Protein AF-Q4S0T7-F1 (afdb_monomer)

Solvent-accessible surface area (backbone atoms only — not comparable to full-atom values): 11795 Å² total; per-residue (Å²): 133,83,78,86,71,96,74,66,82,99,58,79,60,46,78,48,78,43,78,45,73,42,70,64,39,68,73,36,89,82,44,44,53,54,69,48,72,77,40,59,46,99,83,71,47,66,37,27,28,38,36,38,32,13,59,92,48,85,78,64,91,55,69,56,37,31,58,48,32,18,60,47,20,58,30,85,62,96,76,44,47,67,56,47,19,51,69,94,31,60,95,96,42,55,40,97,25,33,21,45,56,50,40,54,44,32,70,54,24,79,66,81,67,60,75,92,59,47,25,64,19,55,49,60,46,36,46,46,29,29,70,69,82,44,90,65,67,70,89,73,39,36,87,66,72,55,51,54,62,48,31,83,58,50,51,37,71,84,63,26,72,45,74,54,83,70,22,31,63,76,71,52,78,47,55,18,77,82,66,83,39,63,11,36,30,41,65,56,89,68,35,71,78,28,22,27,36,43,67,48,98,80,125

pLDDT: mean 79.13, std 13.05, range [42.72, 94.69]

Secondary structure (DSSP, 8-state):
-PPPP---TT-S-EEEEEE---HHHHH-TT-SEEEEEEEE-TTS-EEEEEEEE-GGG----SS-HHHHHHHHHT---TT-PPPBP-TTSPTT---SSB-TTTSTTBTTSSS---TTT-B--HHHHHHHHHTTS----GGGPPP--TTTT--TTTT-TTTSSS--SS---SS-EEE-TTSSSEEEEE--GGGTT--EEEEPS--

Nearest PDB structures (foldseek):
  1lml-assembly1_A  TM=6.106E-01  e=2.077E-08  Leishmania major

Organism: Tetraodon nigroviridis (NCBI:txid99883)

Radius of gyration: 19.95 Å; Cα contacts (8 Å, |Δi|>4): 367; chains: 1; bounding box: 56×37×52 Å

Mean predicted aligned error: 13.05 Å

Foldseek 3Di:
DDDDDPDDPPAQAAEAEEEDQDPCLVVDVPDQKDKDQPDADPVRHRRYMYMYGNNVRLDDDDFALQVVLCQQLVEPDPDDHQAAQCPPDDVPDGDQAGQCQRQPLEPRHPDDADPVSHFVALSVQRSVVRSVPDDGDNVPGDDRPRNGNVYDCGLPPVPLDDDDLFFDDDFDWDAASVNPAIFTFDDDPSSNPTTGGGHDPPD

InterPro domains:
  IPR001577 Peptidase M8, leishmanolysin [PF01457] (84-187)
  IPR001577 Peptidase M8, leishmanolysin [PTHR10942] (78-190)

Sequence (203 aa):
VRPDGAGVPDADFLLYLQIRSTDKCRAEANVLAYAVHCQTGNRGRPVAGAAVICKDRLAGAAYSHQRTAQTHLASSGPELGAPLENLGAAPGRASSHWESRVLQGSIMAPVLGDPVTVRIDPVTLAALQDTGWYAVDLSRAQSLVWGAGGGNSFGSPSTCQGNSPFFCTGSGPGCHYLHLHKGACQTDPYLEGCRLFQPLETG

Structure (mmCIF, N/CA/C/O backbone):
data_AF-Q4S0T7-F1
#
_entry.id   AF-Q4S0T7-F1
#
loop_
_atom_site.group_PDB
_atom_site.id
_atom_site.type_symbol
_atom_site.label_atom_id
_atom_site.label_alt_id
_atom_site.label_comp_id
_atom_site.label_asym_id
_atom_site.label_entity_id
_atom_site.label_seq_id
_atom_site.pdbx_PDB_ins_code
_atom_site.Cartn_x
_atom_site.Cartn_y
_atom_site.Cartn_z
_atom_site.occupancy
_atom_site.B_iso_or_equiv
_atom_site.auth_seq_id
_atom_site.auth_comp_id
_atom_site.auth_asym_id
_atom_site.auth_atom_id
_atom_site.pdbx_PDB_model_num
ATOM 1 N N . VAL A 1 1 ? 33.956 15.554 -6.682 1.00 56.31 1 VAL A N 1
ATOM 2 C CA . VAL A 1 1 ? 33.452 14.196 -6.997 1.00 56.31 1 VAL A CA 1
ATOM 3 C C . VAL A 1 1 ? 33.534 13.385 -5.716 1.00 56.31 1 VAL A C 1
ATOM 5 O O . VAL A 1 1 ? 34.562 13.474 -5.056 1.00 56.31 1 VAL A O 1
ATOM 8 N N . ARG A 1 2 ? 32.449 12.729 -5.289 1.00 64.62 2 ARG A N 1
ATOM 9 C CA . ARG A 1 2 ? 32.494 11.859 -4.101 1.00 64.62 2 ARG A CA 1
ATOM 10 C C . ARG A 1 2 ? 33.139 10.522 -4.497 1.00 64.62 2 ARG A C 1
ATOM 12 O O . ARG A 1 2 ? 32.884 10.092 -5.618 1.00 64.62 2 ARG A O 1
ATOM 19 N N . PRO A 1 3 ? 33.972 9.914 -3.638 1.00 76.50 3 PRO A N 1
ATOM 20 C CA . PRO A 1 3 ? 34.534 8.596 -3.908 1.00 76.50 3 PRO A CA 1
ATOM 21 C C . PRO A 1 3 ? 33.423 7.548 -4.005 1.00 76.50 3 PRO A C 1
ATOM 23 O O . PRO A 1 3 ? 32.356 7.719 -3.403 1.00 76.50 3 PRO A O 1
ATOM 26 N N . ASP A 1 4 ? 33.690 6.479 -4.753 1.00 75.69 4 ASP A N 1
ATOM 27 C CA . ASP A 1 4 ? 32.783 5.341 -4.849 1.00 75.69 4 ASP A CA 1
ATOM 28 C C . ASP A 1 4 ? 32.513 4.769 -3.450 1.00 75.69 4 ASP A C 1
ATOM 30 O O . ASP A 1 4 ? 33.415 4.636 -2.618 1.00 75.69 4 ASP A O 1
ATOM 34 N N . GLY A 1 5 ? 31.240 4.487 -3.174 1.00 76.50 5 GLY A N 1
ATOM 35 C CA . GLY A 1 5 ? 30.823 3.858 -1.926 1.00 76.50 5 GLY A CA 1
ATOM 36 C C . GLY A 1 5 ? 31.126 2.361 -1.922 1.00 76.50 5 GLY A C 1
ATOM 37 O O . GLY A 1 5 ? 31.442 1.774 -2.952 1.00 76.50 5 GLY A O 1
ATOM 38 N N . ALA A 1 6 ? 30.945 1.718 -0.770 1.00 83.56 6 ALA A N 1
ATOM 39 C CA . ALA A 1 6 ? 31.183 0.281 -0.597 1.00 83.56 6 ALA A CA 1
ATOM 40 C C . ALA A 1 6 ? 30.286 -0.636 -1.466 1.00 83.56 6 ALA A C 1
ATOM 42 O O . ALA A 1 6 ? 30.486 -1.847 -1.480 1.00 83.56 6 ALA A O 1
ATOM 43 N N . GLY A 1 7 ? 29.309 -0.076 -2.190 1.00 80.94 7 GLY A N 1
ATOM 44 C CA . GLY A 1 7 ? 28.311 -0.837 -2.938 1.00 80.94 7 GLY A CA 1
ATOM 45 C C . GLY A 1 7 ? 27.264 -1.477 -2.025 1.00 80.94 7 GLY A C 1
ATOM 46 O O . GLY A 1 7 ? 27.185 -1.172 -0.834 1.00 80.94 7 GLY A O 1
ATOM 47 N N . VAL A 1 8 ? 26.430 -2.341 -2.604 1.00 86.06 8 VAL A N 1
ATOM 48 C CA . VAL A 1 8 ? 25.416 -3.116 -1.877 1.00 86.06 8 VAL A CA 1
ATOM 49 C C . VAL A 1 8 ? 25.847 -4.587 -1.906 1.00 86.06 8 VAL A C 1
ATOM 51 O O . VAL A 1 8 ? 25.981 -5.130 -3.005 1.00 86.06 8 VAL A O 1
ATOM 54 N N . PRO A 1 9 ? 26.122 -5.222 -0.749 1.00 86.31 9 PRO A N 1
ATOM 55 C CA . PRO A 1 9 ? 26.492 -6.635 -0.709 1.00 86.31 9 PRO A CA 1
ATOM 56 C C . PRO A 1 9 ? 25.309 -7.517 -1.132 1.00 86.31 9 PRO A C 1
ATOM 58 O O . PRO A 1 9 ? 24.156 -7.118 -0.983 1.00 86.31 9 PRO A O 1
ATOM 61 N N . ASP A 1 10 ? 25.607 -8.699 -1.678 1.00 85.56 10 ASP A N 1
ATOM 62 C CA . ASP A 1 10 ? 24.622 -9.708 -2.106 1.00 85.56 10 ASP A CA 1
ATOM 63 C C . ASP A 1 10 ? 23.546 -9.194 -3.084 1.00 85.56 10 ASP A C 1
ATOM 65 O O . ASP A 1 10 ? 22.439 -9.726 -3.162 1.00 85.56 10 ASP A O 1
ATOM 69 N N . ALA A 1 11 ? 23.877 -8.156 -3.858 1.00 82.62 11 ALA A N 1
ATOM 70 C CA . ALA A 1 11 ? 22.991 -7.565 -4.848 1.00 82.62 11 ALA A CA 1
ATOM 71 C C . ALA A 1 11 ? 23.526 -7.762 -6.268 1.00 82.62 11 ALA A C 1
ATOM 73 O O . ALA A 1 11 ? 24.624 -7.340 -6.627 1.00 82.62 11 ALA A O 1
ATOM 74 N N . ASP A 1 12 ? 22.688 -8.359 -7.105 1.00 79.69 12 ASP A N 1
ATOM 75 C CA . ASP A 1 12 ? 22.961 -8.573 -8.523 1.00 79.69 12 ASP A CA 1
ATOM 76 C C . ASP A 1 12 ? 22.545 -7.394 -9.413 1.00 79.69 12 ASP A C 1
ATOM 78 O O . ASP A 1 12 ? 23.048 -7.242 -10.531 1.00 79.69 12 ASP A O 1
ATOM 82 N N . PHE A 1 13 ? 21.595 -6.588 -8.932 1.00 82.06 13 PHE A N 1
ATOM 83 C CA . PHE A 1 13 ? 21.023 -5.449 -9.638 1.00 82.06 13 PHE A CA 1
ATOM 84 C C . PHE A 1 13 ? 20.338 -4.485 -8.660 1.00 82.06 13 PHE A C 1
ATOM 86 O O . PHE A 1 13 ? 19.641 -4.921 -7.746 1.00 82.06 13 PHE A O 1
ATOM 93 N N . LEU A 1 14 ? 20.474 -3.178 -8.884 1.00 88.00 14 LEU A N 1
ATOM 94 C CA . LEU A 1 14 ? 19.785 -2.130 -8.126 1.00 88.00 14 LEU A CA 1
ATOM 95 C C . LEU A 1 14 ? 18.756 -1.409 -9.002 1.00 88.00 14 LEU A C 1
ATOM 97 O O . LEU A 1 14 ? 19.095 -0.905 -10.070 1.00 88.00 14 LEU A O 1
ATOM 101 N N . LEU A 1 15 ? 17.505 -1.309 -8.548 1.00 83.50 15 LEU A N 1
ATOM 102 C CA . LEU A 1 15 ? 16.442 -0.606 -9.271 1.00 83.50 15 LEU A CA 1
ATOM 103 C C . LEU A 1 15 ? 15.963 0.624 -8.494 1.00 83.50 15 LEU A C 1
ATOM 105 O O . LEU A 1 15 ? 15.380 0.510 -7.420 1.00 83.50 15 LEU A O 1
ATOM 109 N N . TYR A 1 16 ? 16.160 1.805 -9.070 1.00 81.44 16 TYR A N 1
ATOM 110 C CA . TYR A 1 16 ? 15.681 3.076 -8.541 1.00 81.44 16 TYR A CA 1
ATOM 111 C C . TYR A 1 16 ? 14.295 3.390 -9.109 1.00 81.44 16 TYR A C 1
ATOM 113 O O . TYR A 1 16 ? 14.158 3.756 -10.275 1.00 81.44 16 TYR A O 1
ATOM 121 N N . LEU A 1 17 ? 13.257 3.257 -8.290 1.00 72.12 17 LEU A N 1
ATOM 122 C CA . LEU A 1 17 ? 11.877 3.525 -8.693 1.00 72.12 17 LEU A CA 1
ATOM 123 C C . LEU A 1 17 ? 11.476 4.971 -8.377 1.00 72.12 17 LEU A C 1
ATOM 125 O O . LEU A 1 17 ? 11.737 5.483 -7.290 1.00 72.12 17 LEU A O 1
ATOM 129 N N . GLN A 1 18 ? 10.818 5.635 -9.325 1.00 75.94 18 GLN A N 1
ATOM 130 C CA . GLN A 1 18 ? 10.281 6.985 -9.169 1.00 75.94 18 GLN A CA 1
ATOM 131 C C . GLN A 1 18 ? 8.869 7.052 -9.748 1.00 75.94 18 GLN A C 1
ATOM 133 O O . GLN A 1 18 ? 8.635 6.573 -10.845 1.00 75.94 18 GLN A O 1
ATOM 138 N N . ILE A 1 19 ? 7.924 7.694 -9.066 1.00 72.00 19 ILE A N 1
ATOM 139 C CA . ILE A 1 19 ? 6.572 7.929 -9.601 1.00 72.00 19 ILE A CA 1
ATOM 140 C C . ILE A 1 19 ? 6.422 9.429 -9.814 1.00 72.00 19 ILE A C 1
ATOM 142 O O . ILE A 1 19 ? 6.281 10.185 -8.851 1.00 72.00 19 ILE A O 1
ATOM 146 N N . ARG A 1 20 ? 6.543 9.892 -11.062 1.00 74.56 20 ARG A N 1
ATOM 147 C CA . ARG A 1 20 ? 6.565 11.327 -11.388 1.00 74.56 20 ARG A CA 1
ATOM 148 C C . ARG A 1 20 ? 5.974 11.577 -12.771 1.00 74.56 20 ARG A C 1
ATOM 150 O O . ARG A 1 20 ? 6.307 10.882 -13.723 1.00 74.56 20 ARG A O 1
ATOM 157 N N . SER A 1 21 ? 5.152 12.620 -12.903 1.00 71.56 21 SER A N 1
ATOM 158 C CA . SER A 1 21 ? 4.797 13.177 -14.215 1.00 71.56 21 SER A CA 1
ATOM 159 C C . SER A 1 21 ? 6.009 13.941 -14.739 1.00 71.56 21 SER A C 1
ATOM 161 O O . SER A 1 21 ? 6.186 15.124 -14.442 1.00 71.56 21 SER A O 1
ATOM 163 N N . THR A 1 22 ? 6.904 13.260 -15.441 1.00 82.00 22 THR A N 1
ATOM 164 C CA . THR A 1 22 ? 8.053 13.896 -16.097 1.00 82.00 22 THR A CA 1
ATOM 165 C C . THR A 1 22 ? 7.649 14.468 -17.452 1.00 82.00 22 THR A C 1
ATOM 167 O O . THR A 1 22 ? 6.531 14.248 -17.918 1.00 82.00 22 THR A O 1
ATOM 170 N N . ASP A 1 23 ? 8.542 15.209 -18.107 1.00 85.88 23 ASP A N 1
ATOM 171 C CA . ASP A 1 23 ? 8.248 15.754 -19.438 1.00 85.88 23 ASP A CA 1
ATOM 172 C C . ASP A 1 23 ? 7.963 14.650 -20.454 1.00 85.88 23 ASP A C 1
ATOM 174 O O . ASP A 1 23 ? 7.050 14.797 -21.257 1.00 85.88 23 ASP A O 1
ATOM 178 N N . LYS A 1 24 ? 8.634 13.496 -20.341 1.00 72.62 24 LYS A N 1
ATOM 179 C CA . LYS A 1 24 ? 8.338 12.309 -21.154 1.00 72.62 24 LYS A CA 1
ATOM 180 C C . LYS A 1 24 ? 6.923 11.773 -20.903 1.00 72.62 24 LYS A C 1
ATOM 182 O O . LYS A 1 24 ? 6.207 11.476 -21.850 1.00 72.62 24 LYS A O 1
ATOM 187 N N . CYS A 1 25 ? 6.487 11.740 -19.642 1.00 67.31 25 CYS A N 1
ATOM 188 C CA . CYS A 1 25 ? 5.119 11.359 -19.273 1.00 67.31 25 CYS A CA 1
ATOM 189 C C . CYS A 1 25 ? 4.048 12.330 -19.793 1.00 67.31 25 CYS A C 1
ATOM 191 O O . CYS A 1 25 ? 2.911 11.925 -20.037 1.00 67.31 25 CYS A O 1
ATOM 193 N N . ARG A 1 26 ? 4.394 13.617 -19.931 1.00 78.69 26 ARG A N 1
ATOM 194 C CA . ARG A 1 26 ? 3.501 14.650 -20.475 1.00 78.69 26 ARG A CA 1
ATOM 195 C C . ARG A 1 26 ? 3.481 14.664 -22.002 1.00 78.69 26 ARG A C 1
ATOM 197 O O . ARG A 1 26 ? 2.420 14.852 -22.584 1.00 78.69 26 ARG A O 1
ATOM 204 N N . ALA A 1 27 ? 4.639 14.489 -22.629 1.00 76.19 27 ALA A N 1
ATOM 205 C CA . ALA A 1 27 ? 4.816 14.589 -24.073 1.00 76.19 27 ALA A CA 1
ATOM 206 C C . ALA A 1 27 ? 4.302 13.351 -24.818 1.00 76.19 27 ALA A C 1
ATOM 208 O O . ALA A 1 27 ? 3.767 13.475 -25.916 1.00 76.19 27 ALA A O 1
ATOM 209 N N . GLU A 1 28 ? 4.431 12.161 -24.227 1.00 70.06 28 GLU A N 1
ATOM 210 C CA . GLU A 1 28 ? 4.050 10.907 -24.871 1.00 70.06 28 GLU A CA 1
ATOM 211 C C . GLU A 1 28 ? 2.826 10.303 -24.176 1.00 70.06 28 GLU A C 1
ATOM 213 O O . GLU A 1 28 ? 2.920 9.664 -23.128 1.00 70.06 28 GLU A O 1
ATOM 218 N N . ALA A 1 29 ? 1.647 10.493 -24.776 1.00 55.69 29 ALA A N 1
ATOM 219 C CA . ALA A 1 29 ? 0.380 10.144 -24.135 1.00 55.69 29 ALA A CA 1
ATOM 220 C C . ALA A 1 29 ? 0.189 8.642 -23.838 1.00 55.69 29 ALA A C 1
ATOM 222 O O . ALA A 1 29 ? -0.649 8.282 -23.016 1.00 55.69 29 ALA A O 1
ATOM 223 N N . ASN A 1 30 ? 0.986 7.777 -24.463 1.00 51.84 30 ASN A N 1
ATOM 224 C CA . ASN A 1 30 ? 0.928 6.326 -24.284 1.00 51.84 30 ASN A CA 1
ATOM 225 C C . ASN A 1 30 ? 2.043 5.786 -23.370 1.00 51.84 30 ASN A C 1
ATOM 227 O O . ASN A 1 30 ? 2.102 4.584 -23.121 1.00 51.84 30 ASN A O 1
ATOM 231 N N . VAL A 1 31 ? 2.937 6.644 -22.864 1.00 53.25 31 VAL A N 1
ATOM 232 C CA . VAL A 1 31 ? 4.023 6.229 -21.966 1.00 53.25 31 VAL A CA 1
ATOM 233 C C . VAL A 1 31 ? 3.502 6.202 -20.533 1.00 53.25 31 VAL A C 1
ATOM 235 O O . VAL A 1 31 ? 3.312 7.245 -19.914 1.00 53.25 31 VAL A O 1
ATOM 238 N N . LEU A 1 32 ? 3.260 4.996 -20.009 1.00 58.69 32 LEU A N 1
ATOM 239 C CA . LEU A 1 32 ? 2.751 4.761 -18.646 1.00 58.69 32 LEU A CA 1
ATOM 240 C C . LEU A 1 32 ? 3.872 4.691 -17.601 1.00 58.69 32 LEU A C 1
ATOM 242 O O . LEU A 1 32 ? 3.677 4.989 -16.427 1.00 58.69 32 LEU A O 1
ATOM 246 N N . ALA A 1 33 ? 5.057 4.299 -18.043 1.00 65.75 33 ALA A N 1
ATOM 247 C CA . ALA A 1 33 ? 6.305 4.319 -17.310 1.00 65.75 33 ALA A CA 1
ATOM 248 C C . ALA A 1 33 ? 7.446 4.208 -18.325 1.00 65.75 33 ALA A C 1
ATOM 250 O O . ALA A 1 33 ? 7.240 3.798 -19.467 1.00 65.75 33 ALA A O 1
ATOM 251 N N . TYR A 1 34 ? 8.660 4.547 -17.923 1.00 68.94 34 TYR A N 1
ATOM 252 C CA . TYR A 1 34 ? 9.856 4.297 -18.711 1.00 68.94 34 TYR A CA 1
ATOM 253 C C . TYR A 1 34 ? 11.012 3.953 -17.786 1.00 68.94 34 TYR A C 1
ATOM 255 O O . TYR A 1 34 ? 11.130 4.498 -16.693 1.00 68.94 34 TYR A O 1
ATOM 263 N N . ALA A 1 35 ? 11.881 3.056 -18.233 1.00 81.75 35 ALA A N 1
ATOM 264 C CA . ALA A 1 35 ? 13.041 2.634 -17.471 1.00 81.75 35 ALA A CA 1
ATOM 265 C C . ALA A 1 35 ? 14.306 2.687 -18.322 1.00 81.75 35 ALA A C 1
ATOM 267 O O . ALA A 1 35 ? 14.253 2.647 -19.551 1.00 81.75 35 ALA A O 1
ATOM 268 N N . VAL A 1 36 ? 15.447 2.789 -17.654 1.00 81.69 36 VAL A N 1
ATOM 269 C CA . VAL A 1 36 ? 16.769 2.777 -18.274 1.00 81.69 36 VAL A CA 1
ATOM 270 C C . VAL A 1 36 ? 17.763 2.129 -17.319 1.00 81.69 36 VAL A C 1
ATOM 272 O O . VAL A 1 36 ? 17.618 2.240 -16.103 1.00 81.69 36 VAL A O 1
ATOM 275 N N . HIS A 1 37 ? 18.782 1.455 -17.847 1.00 78.75 37 HIS A N 1
ATOM 276 C CA . HIS A 1 37 ? 19.915 1.052 -17.023 1.00 78.75 37 HIS A CA 1
ATOM 277 C C . HIS A 1 37 ? 20.856 2.247 -16.847 1.00 78.75 37 HIS A C 1
ATOM 279 O O . HIS A 1 37 ? 21.158 2.963 -17.797 1.00 78.75 37 HIS A O 1
ATOM 285 N N . CYS A 1 38 ? 21.302 2.479 -15.621 1.00 84.19 38 CYS A N 1
ATOM 286 C CA . CYS A 1 38 ? 22.177 3.597 -15.286 1.00 84.19 38 CYS A CA 1
ATOM 287 C C . CYS A 1 38 ? 23.636 3.159 -15.150 1.00 84.19 38 CYS A C 1
ATOM 289 O O . CYS A 1 38 ? 24.525 3.995 -15.276 1.00 84.19 38 CYS A O 1
ATOM 291 N N . GLN A 1 39 ? 23.890 1.873 -14.880 1.00 85.75 39 GLN A N 1
ATOM 292 C CA . GLN A 1 39 ? 25.240 1.335 -14.722 1.00 85.75 39 GLN A CA 1
ATOM 293 C C . GLN A 1 39 ? 25.341 -0.098 -15.243 1.00 85.75 39 GLN A C 1
ATOM 295 O O . GLN A 1 39 ? 24.415 -0.899 -15.089 1.00 85.75 39 GLN A O 1
ATOM 300 N N . THR A 1 40 ? 26.502 -0.428 -15.804 1.00 83.62 40 THR A N 1
ATOM 301 C CA . THR A 1 40 ? 26.878 -1.776 -16.240 1.00 83.62 40 THR A CA 1
ATOM 302 C C . THR A 1 40 ? 28.139 -2.227 -15.521 1.00 83.62 40 THR A C 1
ATOM 304 O O . THR A 1 40 ? 29.077 -1.450 -15.365 1.00 83.62 40 THR A O 1
ATOM 307 N N . GLY A 1 41 ? 28.179 -3.493 -15.122 1.00 78.56 41 GLY A N 1
ATOM 308 C CA . GLY A 1 41 ? 29.382 -4.120 -14.598 1.00 78.56 41 GLY A CA 1
ATOM 309 C C . GLY A 1 41 ? 30.408 -4.421 -15.694 1.00 78.56 41 GLY A C 1
ATOM 310 O O . GLY A 1 41 ? 30.166 -4.241 -16.887 1.00 78.56 41 GLY A O 1
ATOM 311 N N . ASN A 1 42 ? 31.542 -4.984 -15.284 1.00 75.75 42 ASN A N 1
ATOM 312 C CA . ASN A 1 42 ? 32.734 -5.182 -16.125 1.00 75.75 42 ASN A CA 1
ATOM 313 C C . ASN A 1 42 ? 32.549 -6.126 -17.328 1.00 75.75 42 ASN A C 1
ATOM 315 O O . ASN A 1 42 ? 33.418 -6.202 -18.189 1.00 75.75 42 ASN A O 1
ATOM 319 N N . ARG A 1 43 ? 31.435 -6.863 -17.395 1.00 77.44 43 ARG A N 1
ATOM 320 C CA . ARG A 1 43 ? 31.084 -7.752 -18.519 1.00 77.44 43 ARG A CA 1
ATOM 321 C C . ARG A 1 43 ? 29.949 -7.195 -19.386 1.00 77.44 43 ARG A C 1
ATOM 323 O O . ARG A 1 43 ? 29.310 -7.948 -20.108 1.00 77.44 43 ARG A O 1
ATOM 330 N N . GLY A 1 44 ? 29.633 -5.906 -19.246 1.00 70.00 44 GLY A N 1
ATOM 331 C CA . GLY A 1 44 ? 28.531 -5.250 -19.957 1.00 70.00 44 GLY A CA 1
ATOM 332 C C . GLY A 1 44 ? 27.132 -5.577 -19.417 1.00 70.00 44 GLY A C 1
ATOM 333 O O . GLY A 1 44 ? 26.144 -5.085 -19.949 1.00 70.00 44 GLY A O 1
ATOM 334 N N . ARG A 1 45 ? 27.022 -6.375 -18.345 1.00 63.78 45 ARG A N 1
ATOM 335 C CA . ARG A 1 45 ? 25.747 -6.677 -17.674 1.00 63.78 45 ARG A CA 1
ATOM 336 C C . ARG A 1 45 ? 25.250 -5.439 -16.910 1.00 63.78 45 ARG A C 1
ATOM 338 O O . ARG A 1 45 ? 26.013 -4.935 -16.088 1.00 63.78 45 ARG A O 1
ATOM 345 N N . PRO A 1 46 ? 24.005 -4.969 -17.101 1.00 75.00 46 PRO A N 1
ATOM 346 C CA . PRO A 1 46 ? 23.402 -3.943 -16.249 1.00 75.00 46 PRO A CA 1
ATOM 347 C C . PRO A 1 46 ? 23.414 -4.348 -14.770 1.00 75.00 46 PRO A C 1
ATOM 349 O O . PRO A 1 46 ? 23.014 -5.460 -14.441 1.00 75.00 46 PRO A O 1
ATOM 352 N N . VAL A 1 47 ? 23.870 -3.451 -13.896 1.00 88.31 47 VAL A N 1
ATOM 353 C CA . VAL A 1 47 ? 23.931 -3.648 -12.429 1.00 88.31 47 VAL A CA 1
ATOM 354 C C . VAL A 1 47 ? 23.122 -2.603 -11.664 1.00 88.31 47 VAL A C 1
ATOM 356 O O . VAL A 1 47 ? 22.835 -2.787 -10.487 1.00 88.31 47 VAL A O 1
ATOM 359 N N . ALA A 1 48 ? 22.706 -1.526 -12.331 1.00 89.06 48 ALA A N 1
ATOM 360 C CA . ALA A 1 48 ? 21.732 -0.596 -11.787 1.00 89.06 48 ALA A CA 1
ATOM 361 C C . ALA A 1 48 ? 20.850 -0.011 -12.891 1.00 89.06 48 ALA A C 1
ATOM 363 O O . ALA A 1 48 ? 21.311 0.208 -14.015 1.00 89.06 48 ALA A O 1
ATOM 364 N N . GLY A 1 49 ? 19.602 0.306 -12.567 1.00 84.38 49 GLY A N 1
ATOM 365 C CA . GLY A 1 49 ? 18.671 0.988 -13.456 1.00 84.38 49 GLY A CA 1
ATOM 366 C C . GLY A 1 49 ? 17.682 1.860 -12.705 1.00 84.38 49 GLY A C 1
ATOM 367 O O . GLY A 1 49 ? 17.517 1.727 -11.499 1.00 84.38 49 GLY A O 1
ATOM 368 N N . ALA A 1 50 ? 17.030 2.763 -13.422 1.00 88.69 50 ALA A N 1
ATOM 369 C CA . ALA A 1 50 ? 15.958 3.596 -12.910 1.00 88.69 50 ALA A CA 1
ATOM 370 C C . ALA A 1 50 ? 14.677 3.316 -13.692 1.00 88.69 50 ALA A C 1
ATOM 372 O O . ALA A 1 50 ? 14.728 3.192 -14.915 1.00 88.69 50 ALA A O 1
ATOM 373 N N . ALA A 1 51 ? 13.538 3.261 -13.008 1.00 84.06 51 ALA A N 1
ATOM 374 C CA . ALA A 1 51 ? 12.227 3.266 -13.640 1.00 84.06 51 ALA A CA 1
ATOM 375 C C . ALA A 1 51 ? 11.399 4.437 -13.116 1.00 84.06 51 ALA A C 1
ATOM 377 O O . ALA A 1 51 ? 11.332 4.685 -11.913 1.00 84.06 51 ALA A O 1
ATOM 378 N N . VAL A 1 52 ? 10.772 5.159 -14.037 1.00 81.44 52 VAL A N 1
ATOM 379 C CA . VAL A 1 52 ? 9.883 6.279 -13.769 1.00 81.44 52 VAL A CA 1
ATOM 380 C C . VAL A 1 52 ? 8.481 5.899 -14.204 1.00 81.44 52 VAL A C 1
ATOM 382 O O . VAL A 1 52 ? 8.254 5.613 -15.373 1.00 81.44 52 VAL A O 1
ATOM 385 N N . ILE A 1 53 ? 7.538 5.933 -13.278 1.00 75.31 53 ILE A N 1
ATOM 386 C CA . ILE A 1 53 ? 6.132 5.626 -13.494 1.00 75.31 53 ILE A CA 1
ATOM 387 C C . ILE A 1 53 ? 5.391 6.938 -13.719 1.00 75.31 53 ILE A C 1
ATOM 389 O O . ILE A 1 53 ? 5.437 7.848 -12.881 1.00 75.31 53 ILE A O 1
ATOM 393 N N . CYS A 1 54 ? 4.720 7.042 -14.862 1.00 69.56 54 CYS A N 1
ATOM 394 C CA . CYS A 1 54 ? 3.969 8.217 -15.253 1.00 69.56 54 CYS A CA 1
ATOM 395 C C . CYS A 1 54 ? 2.683 8.277 -14.450 1.00 69.56 54 CYS A C 1
ATOM 397 O O . CYS A 1 54 ? 1.699 7.601 -14.732 1.00 69.56 54 CYS A O 1
ATOM 399 N N . LYS A 1 55 ? 2.728 9.124 -13.426 1.00 56.88 55 LYS A N 1
ATOM 400 C CA . LYS A 1 55 ? 1.666 9.318 -12.443 1.00 56.88 55 LYS A CA 1
ATOM 401 C C . LYS A 1 55 ? 0.261 9.417 -13.059 1.00 56.88 55 LYS A C 1
ATOM 403 O O . LYS A 1 55 ? -0.663 8.823 -12.523 1.00 56.88 55 LYS A O 1
ATOM 408 N N . ASP A 1 56 ? 0.104 10.106 -14.188 1.00 59.66 56 ASP A N 1
ATOM 409 C CA . ASP A 1 56 ? -1.208 10.375 -14.803 1.00 59.66 56 ASP A CA 1
ATOM 410 C C . ASP A 1 56 ? -1.783 9.185 -15.605 1.00 59.66 56 ASP A C 1
ATOM 412 O O . ASP A 1 56 ? -2.846 9.293 -16.212 1.00 59.66 56 ASP A O 1
ATOM 416 N N . ARG A 1 57 ? -1.068 8.052 -15.649 1.00 56.66 57 ARG A N 1
ATOM 417 C CA . ARG A 1 57 ? -1.343 6.910 -16.535 1.00 56.66 57 ARG A CA 1
ATOM 418 C C . ARG A 1 57 ? -1.740 5.620 -15.831 1.00 56.66 57 ARG A C 1
ATOM 420 O O . ARG A 1 57 ? -2.113 4.658 -16.494 1.00 56.66 57 ARG A O 1
ATOM 427 N N . LEU A 1 58 ? -1.726 5.609 -14.506 1.00 53.03 58 LEU A N 1
ATOM 428 C CA . LEU A 1 58 ? -2.128 4.477 -13.665 1.00 53.03 58 LEU A CA 1
ATOM 429 C C . LEU A 1 58 ? -3.660 4.267 -13.624 1.00 53.03 58 LEU A C 1
ATOM 431 O O . LEU A 1 58 ? -4.201 3.852 -12.608 1.00 53.03 58 LEU A O 1
ATOM 435 N N . ALA A 1 59 ? -4.372 4.583 -14.711 1.00 51.75 59 ALA A N 1
ATOM 436 C CA . ALA A 1 59 ? -5.834 4.668 -14.755 1.00 51.75 59 ALA A CA 1
ATOM 437 C C . ALA A 1 59 ? -6.490 3.863 -15.910 1.00 51.75 59 ALA A C 1
ATOM 439 O O . ALA A 1 59 ? -7.527 4.282 -16.418 1.00 51.75 59 ALA A O 1
ATOM 440 N N . GLY A 1 60 ? -5.912 2.739 -16.373 1.00 42.81 60 GLY A N 1
ATOM 441 C CA . GLY A 1 60 ? -6.376 2.005 -17.574 1.00 42.81 60 GLY A CA 1
ATOM 442 C C . GLY A 1 60 ? -6.696 0.510 -17.379 1.00 42.81 60 GLY A C 1
ATOM 443 O O . GLY A 1 60 ? -5.862 -0.230 -16.880 1.00 42.81 60 GLY A O 1
ATOM 444 N N . ALA A 1 61 ? -7.886 0.081 -17.826 1.00 47.00 61 ALA A N 1
ATOM 445 C CA . ALA A 1 61 ? -8.560 -1.206 -17.589 1.00 47.00 61 ALA A CA 1
ATOM 446 C C . ALA A 1 61 ? -7.996 -2.456 -18.311 1.00 47.00 61 ALA A C 1
ATOM 448 O O . ALA A 1 61 ? -8.298 -2.689 -19.483 1.00 47.00 61 ALA A O 1
ATOM 449 N N . ALA A 1 62 ? -7.327 -3.343 -17.572 1.00 46.91 62 ALA A N 1
ATOM 450 C CA . ALA A 1 62 ? -7.289 -4.782 -17.855 1.00 46.91 62 ALA A CA 1
ATOM 451 C C . ALA A 1 62 ? -6.937 -5.523 -16.555 1.00 46.91 62 ALA A C 1
ATOM 453 O O . ALA A 1 62 ? -5.795 -5.487 -16.117 1.00 46.91 62 ALA A O 1
ATOM 454 N N . TYR A 1 63 ? -7.936 -6.186 -15.965 1.00 46.91 63 TYR A N 1
ATOM 455 C CA . TYR A 1 63 ? -8.078 -6.454 -14.526 1.00 46.91 63 TYR A CA 1
ATOM 456 C C . TYR A 1 63 ? -8.462 -5.208 -13.721 1.00 46.91 63 TYR A C 1
ATOM 458 O O . TYR A 1 63 ? -8.170 -4.071 -14.083 1.00 46.91 63 TYR A O 1
ATOM 466 N N . SER A 1 64 ? -9.318 -5.450 -12.731 1.00 56.16 64 SER A N 1
ATOM 467 C CA . SER A 1 64 ? -9.932 -4.416 -11.917 1.00 56.16 64 SER A CA 1
ATOM 468 C C . SER A 1 64 ? -9.733 -4.806 -10.467 1.00 56.16 64 SER A C 1
ATOM 470 O O . SER A 1 64 ? -10.442 -5.666 -9.936 1.00 56.16 64 SER A O 1
ATOM 472 N N . HIS A 1 65 ? -8.782 -4.140 -9.822 1.00 61.59 65 HIS A N 1
ATOM 473 C CA . HIS A 1 65 ? -8.600 -4.100 -8.378 1.00 61.59 65 HIS A CA 1
ATOM 474 C C . HIS A 1 65 ? -9.934 -3.900 -7.648 1.00 61.59 65 HIS A C 1
ATOM 476 O O . HIS A 1 65 ? -10.094 -4.411 -6.542 1.00 61.59 65 HIS A O 1
ATOM 482 N N . GLN A 1 66 ? -10.915 -3.230 -8.275 1.00 65.31 66 GLN A N 1
ATOM 483 C CA . GLN A 1 66 ? -12.261 -3.072 -7.729 1.00 65.31 66 GLN A CA 1
ATOM 484 C C . GLN A 1 66 ? -12.905 -4.424 -7.446 1.00 65.31 66 GLN A C 1
ATOM 486 O O . GLN A 1 66 ? -13.406 -4.628 -6.351 1.00 65.31 66 GLN A O 1
ATOM 491 N N . ARG A 1 67 ? -12.811 -5.404 -8.352 1.00 71.31 67 ARG A N 1
ATOM 492 C CA . ARG A 1 67 ? -13.393 -6.734 -8.114 1.00 71.31 67 ARG A CA 1
ATOM 493 C C . ARG A 1 67 ? -12.692 -7.480 -6.984 1.00 71.31 67 ARG A C 1
ATOM 495 O O . ARG A 1 67 ? -13.361 -8.150 -6.197 1.00 71.31 67 ARG A O 1
ATOM 502 N N . THR A 1 68 ? -11.369 -7.380 -6.886 1.00 78.56 68 THR A N 1
ATOM 503 C CA . THR A 1 68 ? -10.615 -8.051 -5.817 1.00 78.56 68 THR A CA 1
ATOM 504 C C . THR A 1 68 ? -10.898 -7.413 -4.459 1.00 78.56 68 THR A C 1
ATOM 506 O O . THR A 1 68 ? -11.176 -8.131 -3.501 1.00 78.56 68 THR A O 1
ATOM 509 N N . ALA A 1 69 ? -10.928 -6.080 -4.382 1.00 79.00 69 ALA A N 1
ATOM 510 C CA . ALA A 1 69 ? -11.305 -5.346 -3.176 1.00 79.00 69 ALA A CA 1
ATOM 511 C C . ALA A 1 69 ? -12.772 -5.602 -2.780 1.00 79.00 69 ALA A C 1
ATOM 513 O O . ALA A 1 69 ? -13.056 -5.885 -1.618 1.00 79.00 69 ALA A O 1
ATOM 514 N N . GLN A 1 70 ? -13.697 -5.593 -3.745 1.00 80.38 70 GLN A N 1
ATOM 515 C CA . GLN A 1 70 ? -15.104 -5.959 -3.552 1.00 80.38 70 GLN A CA 1
ATOM 516 C C . GLN A 1 70 ? -15.244 -7.377 -3.006 1.00 80.38 70 GLN A C 1
ATOM 518 O O . GLN A 1 70 ? -15.979 -7.594 -2.050 1.00 80.38 70 GLN A O 1
ATOM 523 N N . THR A 1 71 ? -14.520 -8.341 -3.575 1.00 83.06 71 THR A N 1
ATOM 524 C CA . THR A 1 71 ? -14.562 -9.734 -3.114 1.00 83.06 71 THR A CA 1
ATOM 525 C C . THR A 1 71 ? -14.032 -9.845 -1.688 1.00 83.06 71 THR A C 1
ATOM 527 O O . THR A 1 71 ? -14.682 -10.460 -0.847 1.00 83.06 71 THR A O 1
ATOM 530 N N . HIS A 1 72 ? -12.894 -9.205 -1.398 1.00 88.00 72 HIS A N 1
ATOM 531 C CA . HIS A 1 72 ? -12.284 -9.191 -0.067 1.00 88.00 72 HIS A CA 1
ATOM 532 C C . HIS A 1 72 ? -13.233 -8.615 0.993 1.00 88.00 72 HIS A C 1
ATOM 534 O O . HIS A 1 72 ? -13.489 -9.242 2.018 1.00 88.00 72 HIS A O 1
ATOM 540 N N . LEU A 1 73 ? -13.840 -7.461 0.713 1.00 86.88 73 LEU A N 1
ATOM 541 C CA . LEU A 1 73 ? -14.775 -6.801 1.627 1.00 86.88 73 LEU A CA 1
ATOM 542 C C . LEU A 1 73 ? -16.198 -7.393 1.582 1.00 86.88 73 LEU A C 1
ATOM 544 O O . LEU A 1 73 ? -17.045 -6.952 2.349 1.00 86.88 73 LEU A O 1
ATOM 548 N N . ALA A 1 74 ? -16.492 -8.363 0.710 1.00 86.69 74 ALA A N 1
ATOM 549 C CA . ALA A 1 74 ? -17.856 -8.810 0.385 1.00 86.69 74 ALA A CA 1
ATOM 550 C C . ALA A 1 74 ? -18.809 -7.646 0.028 1.00 86.69 74 ALA A C 1
ATOM 552 O O . ALA A 1 74 ? -19.944 -7.561 0.499 1.00 86.69 74 ALA A O 1
ATOM 553 N N . SER A 1 75 ? -18.320 -6.728 -0.804 1.00 79.12 75 SER A N 1
ATOM 554 C CA . SER A 1 75 ? -19.020 -5.533 -1.262 1.00 79.12 75 SER A CA 1
ATOM 555 C C . SER A 1 75 ? -19.597 -5.708 -2.669 1.00 79.12 75 SER A C 1
ATOM 557 O O . SER A 1 75 ? -18.960 -6.276 -3.553 1.00 79.12 75 SER A O 1
ATOM 559 N N . SER A 1 76 ? -20.804 -5.183 -2.890 1.00 69.00 76 SER A N 1
ATOM 560 C CA . SER A 1 76 ? -21.498 -5.184 -4.190 1.00 69.00 76 SER A CA 1
ATOM 561 C C . SER A 1 76 ? -21.572 -3.800 -4.846 1.00 69.00 76 SER A C 1
ATOM 563 O O . SER A 1 76 ? -22.212 -3.641 -5.886 1.00 69.00 76 SER A O 1
ATOM 565 N N . GLY A 1 77 ? -20.944 -2.782 -4.246 1.00 59.59 77 GLY A N 1
ATOM 566 C CA . GLY A 1 77 ? -21.011 -1.407 -4.741 1.00 59.59 77 GLY A CA 1
ATOM 567 C C . GLY A 1 77 ? -20.240 -1.229 -6.060 1.00 59.59 77 GLY A C 1
ATOM 568 O O . GLY A 1 77 ? -19.067 -1.600 -6.108 1.00 59.59 77 GLY A O 1
ATOM 569 N N . PRO A 1 78 ? -20.839 -0.630 -7.109 1.00 51.19 78 PRO A N 1
ATOM 570 C CA . PRO A 1 78 ? -20.302 -0.621 -8.478 1.00 51.19 78 PRO A CA 1
ATOM 571 C C . PRO A 1 78 ? -18.994 0.171 -8.687 1.00 51.19 78 PRO A C 1
ATOM 573 O O . PRO A 1 78 ? -18.432 0.105 -9.775 1.00 51.19 78 PRO A O 1
ATOM 576 N N . GLU A 1 79 ? -18.476 0.863 -7.666 1.00 53.62 79 GLU A N 1
ATOM 577 C CA . GLU A 1 79 ? -17.271 1.714 -7.745 1.00 53.62 79 GLU A CA 1
ATOM 578 C C . GLU A 1 79 ? -16.176 1.390 -6.710 1.00 53.62 79 GLU A C 1
ATOM 580 O O . GLU A 1 79 ? -15.164 2.086 -6.646 1.00 53.62 79 GLU A O 1
ATOM 585 N N . LEU A 1 80 ? -16.337 0.351 -5.885 1.00 57.75 80 LEU A N 1
ATOM 586 C CA . LEU A 1 80 ? -15.410 0.086 -4.777 1.00 57.75 80 LEU A CA 1
ATOM 587 C C . LEU A 1 80 ? -14.093 -0.546 -5.251 1.00 57.75 80 LEU A C 1
ATOM 589 O O . LEU A 1 80 ? -13.900 -1.756 -5.207 1.00 57.75 80 LEU A O 1
ATOM 593 N N 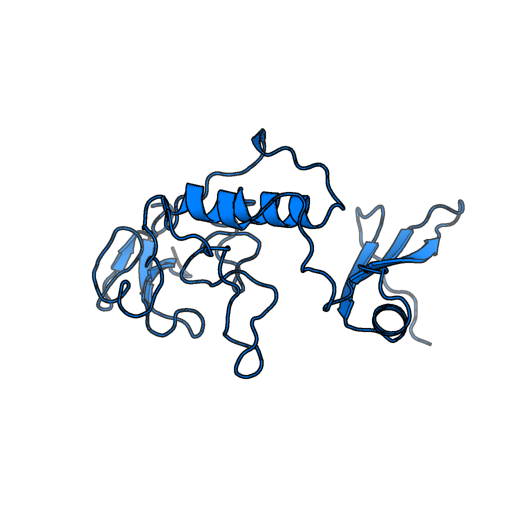. GLY A 1 81 ? -13.176 0.312 -5.695 1.00 66.94 81 GLY A N 1
ATOM 594 C CA . GLY A 1 81 ? -11.738 0.065 -5.646 1.00 66.94 81 GLY A CA 1
ATOM 595 C C . GLY A 1 81 ? -11.235 -0.026 -4.209 1.00 66.94 81 GLY A C 1
ATOM 596 O O . GLY A 1 81 ? -11.891 0.434 -3.276 1.00 66.94 81 GLY A O 1
ATOM 597 N N . ALA A 1 82 ? -10.045 -0.592 -4.033 1.00 78.50 82 ALA A N 1
ATOM 598 C CA . ALA A 1 82 ? -9.282 -0.393 -2.813 1.00 78.50 82 ALA A CA 1
ATOM 599 C C . ALA A 1 82 ? -9.022 1.113 -2.631 1.00 78.50 82 ALA A C 1
ATOM 601 O O . ALA A 1 82 ? -8.421 1.725 -3.521 1.00 78.50 82 ALA A O 1
ATOM 602 N N . PRO A 1 83 ? -9.493 1.732 -1.535 1.00 81.69 83 PRO A N 1
ATOM 603 C CA . PRO A 1 83 ? -9.289 3.152 -1.328 1.00 81.69 83 PRO A CA 1
ATOM 604 C C . PRO A 1 83 ? -7.802 3.435 -1.137 1.00 81.69 83 PRO A C 1
ATOM 606 O O . PRO A 1 83 ? -7.077 2.673 -0.493 1.00 81.69 83 PRO A O 1
ATOM 609 N N . LEU A 1 84 ? -7.352 4.536 -1.725 1.00 83.88 84 LEU A N 1
ATOM 610 C CA . LEU A 1 84 ? -6.011 5.052 -1.514 1.00 83.88 84 LEU A CA 1
ATOM 611 C C . LEU A 1 84 ? -6.023 5.974 -0.298 1.00 83.88 84 LEU A C 1
ATOM 613 O O . LEU A 1 84 ? -6.961 6.746 -0.106 1.00 83.88 84 LEU A O 1
ATOM 617 N N . GLU A 1 85 ? -4.958 5.895 0.486 1.00 85.44 85 GLU A N 1
ATOM 618 C CA . GLU A 1 85 ? -4.762 6.695 1.687 1.00 85.44 85 GLU A CA 1
ATOM 619 C C . GLU A 1 85 ? -4.833 8.183 1.345 1.00 85.44 85 GLU A C 1
ATOM 621 O O . GLU A 1 85 ? -4.185 8.646 0.402 1.00 85.44 85 GLU A O 1
ATOM 626 N N . ASN A 1 86 ? -5.622 8.936 2.100 1.00 78.56 86 ASN A N 1
ATOM 627 C CA . ASN A 1 86 ? -5.856 10.352 1.848 1.00 78.56 86 ASN A CA 1
ATOM 628 C C . ASN A 1 86 ? -4.931 11.257 2.678 1.00 78.56 86 ASN A C 1
ATOM 630 O O . ASN A 1 86 ? -4.722 12.418 2.305 1.00 78.56 86 ASN A O 1
ATOM 634 N N . LEU A 1 87 ? -4.318 10.741 3.748 1.00 76.12 87 LEU A N 1
ATOM 635 C CA . LEU A 1 87 ? -3.322 11.472 4.515 1.00 76.12 87 LEU A CA 1
ATOM 636 C C . LEU A 1 87 ? -2.026 11.648 3.708 1.00 76.12 87 LEU A C 1
ATOM 638 O O . LEU A 1 87 ? -1.529 10.740 3.044 1.00 76.12 87 LEU A O 1
ATOM 642 N N . GLY A 1 88 ? -1.448 12.852 3.764 1.00 64.88 88 GLY A N 1
ATOM 643 C CA . GLY A 1 88 ? -0.205 13.182 3.055 1.00 64.88 88 GLY A CA 1
ATOM 644 C C . GLY A 1 88 ? -0.388 13.515 1.569 1.00 64.88 88 GLY A C 1
ATOM 645 O O . GLY A 1 88 ? 0.586 13.845 0.889 1.00 64.88 88 GLY A O 1
ATOM 646 N N . ALA A 1 89 ? -1.623 13.496 1.064 1.00 61.69 89 ALA A N 1
ATOM 647 C CA . ALA A 1 89 ? -1.974 14.005 -0.255 1.00 61.69 89 ALA A CA 1
ATOM 648 C C . ALA A 1 89 ? -2.531 15.441 -0.178 1.00 61.69 89 ALA A C 1
ATOM 650 O O . ALA A 1 89 ? -3.041 15.886 0.849 1.00 61.69 89 ALA A O 1
ATOM 651 N N . ALA A 1 90 ? -2.416 16.204 -1.272 1.00 54.03 90 ALA A N 1
ATOM 652 C CA . ALA A 1 90 ? -3.068 17.515 -1.362 1.00 54.03 90 ALA A CA 1
ATOM 653 C C . ALA A 1 90 ? -4.601 17.354 -1.259 1.00 54.03 90 ALA A C 1
ATOM 655 O O . ALA A 1 90 ? -5.105 16.321 -1.701 1.00 54.03 90 ALA A O 1
ATOM 656 N N . PRO A 1 91 ? -5.353 18.355 -0.759 1.00 55.59 91 PRO A N 1
ATOM 657 C CA . PRO A 1 91 ? -6.808 18.261 -0.636 1.00 55.59 91 PRO A CA 1
ATOM 658 C C . PRO A 1 91 ? -7.473 17.781 -1.936 1.00 55.59 91 PRO A C 1
ATOM 660 O O . PRO A 1 91 ? -7.224 18.340 -3.006 1.00 55.59 91 PRO A O 1
ATOM 663 N N . GLY A 1 92 ? -8.285 16.723 -1.848 1.00 54.34 92 GLY A N 1
ATOM 664 C CA . GLY A 1 92 ? -8.942 16.098 -3.004 1.00 54.34 92 GLY A CA 1
ATOM 665 C C . GLY A 1 92 ? -8.057 15.159 -3.838 1.00 54.34 92 GLY A C 1
ATOM 666 O O . GLY A 1 92 ? -8.458 14.760 -4.928 1.00 54.34 92 GLY A O 1
ATOM 667 N N . ARG A 1 93 ? -6.857 14.806 -3.364 1.00 56.97 93 ARG A N 1
ATOM 668 C CA . ARG A 1 93 ? -5.994 13.770 -3.952 1.00 56.97 93 ARG A CA 1
ATOM 669 C C . ARG A 1 93 ? -5.765 12.648 -2.945 1.00 56.97 93 ARG A C 1
ATOM 671 O O . ARG A 1 93 ? -5.911 12.860 -1.749 1.00 56.97 93 ARG A O 1
ATOM 678 N N . ALA A 1 94 ? -5.366 11.486 -3.445 1.00 64.88 94 ALA A N 1
ATOM 679 C CA . ALA A 1 94 ? -4.931 10.360 -2.630 1.00 64.88 94 ALA A CA 1
ATOM 680 C C . ALA A 1 94 ? -3.425 10.102 -2.807 1.00 64.88 94 ALA A C 1
ATOM 682 O O . ALA A 1 94 ? -2.799 10.594 -3.756 1.00 64.88 94 ALA A O 1
ATOM 683 N N . SER A 1 95 ? -2.839 9.382 -1.858 1.00 69.50 95 SER A N 1
ATOM 684 C CA . SER A 1 95 ? -1.441 8.965 -1.852 1.00 69.50 95 SER A CA 1
ATOM 685 C C . SER A 1 95 ? -1.227 7.719 -2.731 1.00 69.50 95 SER A C 1
ATOM 687 O O . SER A 1 95 ? -2.127 7.278 -3.442 1.00 69.50 95 SER A O 1
ATOM 689 N N . SER A 1 96 ? -0.012 7.167 -2.726 1.00 74.12 96 SER A N 1
ATOM 690 C CA . SER A 1 96 ? 0.343 5.930 -3.438 1.00 74.12 96 SER A CA 1
ATOM 691 C C . SER A 1 96 ? 0.191 4.656 -2.595 1.00 74.12 96 SER A C 1
ATOM 693 O O . SER A 1 96 ? 0.616 3.595 -3.046 1.00 74.12 96 SER A O 1
ATOM 695 N N . HIS A 1 97 ? -0.348 4.763 -1.379 1.00 82.38 97 HIS A N 1
ATOM 696 C CA . HIS A 1 97 ? -0.557 3.647 -0.454 1.00 82.38 97 HIS A CA 1
ATOM 697 C C . HIS A 1 97 ? -2.047 3.374 -0.254 1.00 82.38 97 HIS A C 1
ATOM 699 O O . HIS A 1 97 ? -2.887 4.235 -0.525 1.00 82.38 97 HIS A O 1
ATOM 705 N N . TRP A 1 98 ? -2.373 2.186 0.242 1.00 88.88 98 TRP A N 1
ATOM 706 C CA . TRP A 1 98 ? -3.739 1.821 0.593 1.00 88.88 98 TRP A CA 1
ATOM 707 C C . TRP A 1 98 ? -4.232 2.548 1.836 1.00 88.88 98 TRP A C 1
ATOM 709 O O . TRP A 1 98 ? -3.486 2.712 2.787 1.00 88.88 98 TRP A O 1
ATOM 719 N N . GLU A 1 99 ? -5.506 2.917 1.857 1.00 88.81 99 GLU A N 1
ATOM 720 C CA . GLU A 1 99 ? -6.173 3.473 3.033 1.00 88.81 99 GLU A CA 1
ATOM 721 C C . GLU A 1 99 ? -6.013 2.542 4.244 1.00 88.81 99 GLU A C 1
ATOM 723 O O . GLU A 1 99 ? -6.479 1.391 4.243 1.00 88.81 99 GLU A O 1
ATOM 728 N N . SER A 1 100 ? -5.356 3.061 5.282 1.00 90.81 100 SER A N 1
ATOM 729 C CA . SER A 1 100 ? -4.934 2.290 6.455 1.00 90.81 100 SER A CA 1
ATOM 730 C C . SER A 1 100 ? -6.099 1.620 7.166 1.00 90.81 100 SER A C 1
ATOM 732 O O . SER A 1 100 ? -5.977 0.491 7.641 1.00 90.81 100 SER A O 1
ATOM 734 N N . ARG A 1 101 ? -7.262 2.277 7.208 1.00 91.94 101 ARG A N 1
ATOM 735 C CA . ARG A 1 101 ? -8.455 1.723 7.863 1.00 91.94 101 ARG A CA 1
ATOM 736 C C . ARG A 1 101 ? -9.023 0.514 7.129 1.00 91.94 101 ARG A C 1
ATOM 738 O O . ARG A 1 101 ? -9.699 -0.307 7.747 1.00 91.94 101 ARG A O 1
ATOM 745 N N . VAL A 1 102 ? -8.764 0.385 5.829 1.00 91.19 102 VAL A N 1
ATOM 746 C CA . VAL A 1 102 ? -9.389 -0.630 4.968 1.00 91.19 102 VAL A CA 1
ATOM 747 C C . VAL A 1 102 ? -8.451 -1.793 4.666 1.00 91.19 102 VAL A C 1
ATOM 749 O O . VAL A 1 102 ? -8.927 -2.921 4.567 1.00 91.19 102 VAL A O 1
ATOM 752 N N . LEU A 1 103 ? -7.138 -1.562 4.565 1.00 91.75 103 LEU A N 1
ATOM 753 C CA . LEU A 1 103 ? -6.161 -2.587 4.162 1.00 91.75 103 LEU A CA 1
ATOM 754 C C . LEU A 1 103 ? -4.979 -2.716 5.133 1.00 91.75 103 LEU A C 1
ATOM 756 O O . LEU A 1 103 ? -3.833 -2.906 4.718 1.00 91.75 103 LEU A O 1
ATOM 760 N N . GLN A 1 104 ? -5.248 -2.660 6.439 1.00 92.31 104 GLN A N 1
ATOM 761 C CA . GLN A 1 104 ? -4.201 -2.861 7.436 1.00 92.31 104 GLN A CA 1
ATOM 762 C C . GLN A 1 104 ? -3.593 -4.273 7.349 1.00 92.31 104 GLN A C 1
ATOM 764 O O . GLN A 1 104 ? -4.295 -5.270 7.209 1.00 92.31 104 GLN A O 1
ATOM 769 N N . GLY A 1 105 ? -2.270 -4.357 7.456 1.00 90.69 105 GLY A N 1
ATOM 770 C CA . GLY A 1 105 ? -1.467 -5.557 7.264 1.00 90.69 105 GLY A CA 1
ATOM 771 C C . GLY A 1 105 ? -1.019 -5.742 5.819 1.00 90.69 105 GLY A C 1
ATOM 772 O O . GLY A 1 105 ? -0.203 -6.617 5.567 1.00 90.69 105 GLY A O 1
ATOM 773 N N . SER A 1 106 ? -1.495 -4.939 4.866 1.00 93.19 106 SER A N 1
ATOM 774 C CA . SER A 1 106 ? -0.978 -4.962 3.498 1.00 93.19 106 SER A CA 1
ATOM 775 C C . SER A 1 106 ? 0.442 -4.395 3.422 1.00 93.19 106 SER A C 1
ATOM 777 O O . SER A 1 106 ? 0.760 -3.395 4.063 1.00 93.19 106 SER A O 1
ATOM 779 N N . ILE A 1 107 ? 1.288 -4.978 2.570 1.00 89.25 107 ILE A N 1
ATOM 780 C CA . ILE A 1 107 ? 2.630 -4.454 2.264 1.00 89.25 107 ILE A CA 1
ATOM 781 C C . ILE A 1 107 ? 2.609 -3.050 1.638 1.00 89.25 107 ILE A C 1
ATOM 783 O O . ILE A 1 107 ? 3.611 -2.344 1.683 1.00 89.25 107 ILE A O 1
ATOM 787 N N . MET A 1 108 ? 1.472 -2.638 1.075 1.00 89.31 108 MET A N 1
ATOM 788 C CA . MET A 1 108 ? 1.270 -1.319 0.471 1.00 89.31 108 MET A CA 1
ATOM 789 C C . MET A 1 108 ? 0.472 -0.362 1.376 1.00 89.31 108 MET A C 1
ATOM 791 O O . MET A 1 108 ? 0.019 0.681 0.904 1.00 89.31 108 MET A O 1
ATOM 795 N N . ALA A 1 109 ? 0.290 -0.687 2.661 1.00 89.44 109 ALA A N 1
ATOM 796 C CA . ALA A 1 109 ? -0.204 0.267 3.655 1.00 89.44 109 ALA A CA 1
ATOM 797 C C . ALA A 1 109 ? 0.826 1.403 3.883 1.00 89.44 109 ALA A C 1
ATOM 799 O O . ALA A 1 109 ? 2.029 1.177 3.737 1.00 89.44 109 ALA A O 1
ATOM 800 N N . PRO A 1 110 ? 0.402 2.629 4.244 1.00 81.75 110 PRO A N 1
ATOM 801 C CA . PRO A 1 110 ? 1.288 3.792 4.381 1.00 81.75 110 PRO A CA 1
ATOM 802 C C . PRO A 1 110 ? 2.194 3.712 5.610 1.00 81.75 110 PRO A C 1
ATOM 804 O O . PRO A 1 110 ? 3.198 4.419 5.684 1.00 81.75 110 PRO A O 1
ATOM 807 N N . VAL A 1 111 ? 1.842 2.854 6.568 1.00 82.06 111 VAL A N 1
ATOM 808 C CA . VAL A 1 111 ? 2.645 2.539 7.743 1.00 82.06 111 VAL A CA 1
ATOM 809 C C . VAL A 1 111 ? 2.839 1.033 7.777 1.00 82.06 111 VAL A C 1
ATOM 811 O O . VAL A 1 111 ? 1.875 0.275 7.871 1.00 82.06 111 VAL A O 1
ATOM 814 N N . LEU A 1 112 ? 4.096 0.600 7.705 1.00 71.00 112 LEU A N 1
ATOM 815 C CA . LEU A 1 112 ? 4.433 -0.803 7.900 1.00 71.00 112 LEU A CA 1
ATOM 816 C C . LEU A 1 112 ? 4.313 -1.140 9.387 1.00 71.00 112 LEU A C 1
ATOM 818 O O . LEU A 1 112 ? 4.927 -0.489 10.232 1.00 71.00 112 LEU A O 1
ATOM 822 N N . GLY A 1 113 ? 3.510 -2.159 9.688 1.00 72.12 113 GLY A N 1
ATOM 823 C CA . GLY A 1 113 ? 3.471 -2.778 11.009 1.00 72.12 113 GLY A CA 1
ATOM 824 C C . GLY A 1 113 ? 4.669 -3.700 11.244 1.00 72.12 113 GLY A C 1
ATOM 825 O O . GLY A 1 113 ? 5.614 -3.748 10.455 1.00 72.12 113 GLY A O 1
ATOM 826 N N . ASP A 1 114 ? 4.603 -4.485 12.321 1.00 79.56 114 ASP A N 1
ATOM 827 C CA . ASP A 1 114 ? 5.580 -5.544 12.586 1.00 79.56 114 ASP A CA 1
ATOM 828 C C . ASP A 1 114 ? 5.706 -6.470 11.352 1.00 79.56 114 ASP A C 1
ATOM 830 O O . ASP A 1 114 ? 4.668 -6.887 10.815 1.00 79.56 114 ASP A O 1
ATOM 834 N N . PRO A 1 115 ? 6.925 -6.823 10.894 1.00 73.62 115 PRO A N 1
ATOM 835 C CA . PRO A 1 115 ? 7.134 -7.688 9.733 1.00 73.62 115 PRO A CA 1
ATOM 836 C C . PRO A 1 115 ? 6.316 -8.988 9.747 1.00 73.62 115 PRO A C 1
ATOM 838 O O . PRO A 1 115 ? 5.894 -9.453 8.687 1.00 73.62 115 PRO A O 1
ATOM 841 N N . VAL A 1 116 ? 6.029 -9.565 10.922 1.00 79.88 116 VAL A N 1
ATOM 842 C CA . VAL A 1 116 ? 5.227 -10.799 11.032 1.00 79.88 116 VAL A CA 1
ATOM 843 C C . VAL A 1 116 ? 3.739 -10.574 10.760 1.00 79.88 116 VAL A C 1
ATOM 845 O O . VAL A 1 116 ? 2.999 -11.538 10.543 1.00 79.88 116 VAL A O 1
ATOM 848 N N . THR A 1 117 ? 3.284 -9.322 10.736 1.00 83.50 117 THR A N 1
ATOM 849 C CA . THR A 1 117 ? 1.893 -8.911 10.477 1.00 83.50 117 THR A CA 1
ATOM 850 C C . THR A 1 117 ? 1.669 -8.387 9.057 1.00 83.50 117 THR A C 1
ATOM 852 O O . THR A 1 117 ? 0.522 -8.333 8.615 1.00 83.50 117 THR A O 1
ATOM 855 N N . VAL A 1 118 ? 2.743 -8.080 8.321 1.00 88.62 118 VAL A N 1
ATOM 856 C CA . VAL A 1 118 ? 2.695 -7.588 6.936 1.00 88.62 118 VAL A CA 1
ATOM 857 C C . VAL A 1 118 ? 2.455 -8.737 5.949 1.00 88.62 118 VAL A C 1
ATOM 859 O O . VAL A 1 118 ? 2.995 -9.836 6.095 1.00 88.62 118 VAL A O 1
ATOM 862 N N . ARG A 1 119 ? 1.618 -8.502 4.938 1.00 89.50 119 ARG A N 1
ATOM 863 C CA . ARG A 1 119 ? 1.158 -9.483 3.953 1.00 89.50 119 ARG A CA 1
ATOM 864 C C . ARG A 1 119 ? 1.288 -8.931 2.537 1.00 89.50 119 ARG A C 1
ATOM 866 O O . ARG A 1 119 ? 0.881 -7.807 2.256 1.00 89.50 119 ARG A O 1
ATOM 873 N N . ILE A 1 120 ? 1.793 -9.760 1.629 1.00 87.88 120 ILE A N 1
ATOM 874 C CA . ILE A 1 120 ? 1.642 -9.573 0.184 1.00 87.88 120 ILE A CA 1
ATOM 875 C C . ILE A 1 120 ? 0.262 -10.122 -0.188 1.00 87.88 120 ILE A C 1
ATOM 877 O O . ILE A 1 120 ? 0.094 -11.310 -0.471 1.00 87.88 120 ILE A O 1
ATOM 881 N N . ASP A 1 121 ? -0.742 -9.263 -0.069 1.00 92.38 121 ASP A N 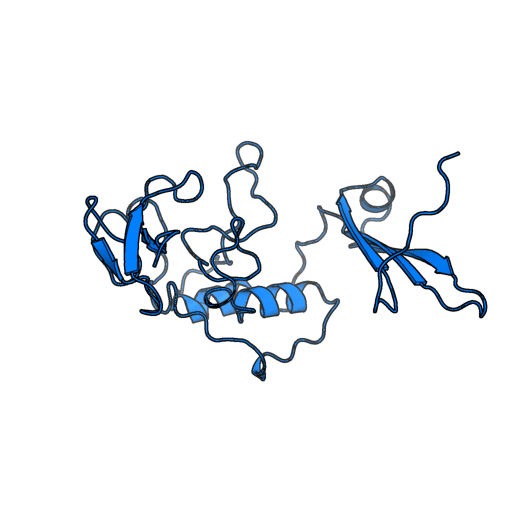1
ATOM 882 C CA . ASP A 1 121 ? -2.153 -9.629 -0.134 1.00 92.38 121 ASP A CA 1
ATOM 883 C C . ASP A 1 121 ? -2.717 -9.656 -1.575 1.00 92.38 121 ASP A C 1
ATOM 885 O O . ASP A 1 121 ? -2.110 -9.095 -2.497 1.00 92.38 121 ASP A O 1
ATOM 889 N N . PRO A 1 122 ? -3.895 -10.277 -1.798 1.00 90.25 122 PRO A N 1
ATOM 890 C CA . PRO A 1 122 ? -4.504 -10.370 -3.122 1.00 90.25 122 PRO A CA 1
ATOM 891 C C . PRO A 1 122 ? -4.848 -9.014 -3.744 1.00 90.25 122 PRO A C 1
ATOM 893 O O . PRO A 1 122 ? -4.816 -8.899 -4.966 1.00 90.25 122 PRO A O 1
ATOM 896 N N . VAL A 1 123 ? -5.181 -7.994 -2.945 1.00 87.75 123 VAL A N 1
ATOM 897 C CA . VAL A 1 123 ? -5.543 -6.660 -3.445 1.00 87.75 123 VAL A CA 1
ATOM 898 C C . VAL A 1 123 ? -4.307 -5.962 -4.006 1.00 87.75 123 VAL A C 1
ATOM 900 O O . VAL A 1 123 ? -4.346 -5.460 -5.128 1.00 87.75 123 VAL A O 1
ATOM 903 N N . THR A 1 124 ? -3.185 -6.019 -3.289 1.00 88.62 124 THR A N 1
ATOM 904 C CA . THR A 1 124 ? -1.888 -5.526 -3.778 1.00 88.62 124 THR A CA 1
ATOM 905 C C . THR A 1 124 ? -1.431 -6.271 -5.027 1.00 88.62 124 THR A C 1
ATOM 907 O O . THR A 1 124 ? -1.019 -5.656 -6.008 1.00 88.62 124 THR A O 1
ATOM 910 N N . LEU A 1 125 ? -1.528 -7.599 -5.020 1.00 86.25 125 LEU A N 1
ATOM 911 C CA . LEU A 1 125 ? -1.163 -8.430 -6.162 1.00 86.25 125 LEU A CA 1
ATOM 912 C C . LEU A 1 125 ? -2.045 -8.155 -7.390 1.00 86.25 125 LEU A C 1
ATOM 914 O O . LEU A 1 125 ? -1.528 -8.061 -8.501 1.00 86.25 125 LEU A O 1
ATOM 918 N N . ALA A 1 126 ? -3.349 -7.948 -7.202 1.00 82.31 126 ALA A N 1
ATOM 919 C CA . ALA A 1 126 ? -4.242 -7.524 -8.275 1.00 82.31 126 ALA A CA 1
ATOM 920 C C . ALA A 1 126 ? -3.872 -6.130 -8.797 1.00 82.31 126 ALA A C 1
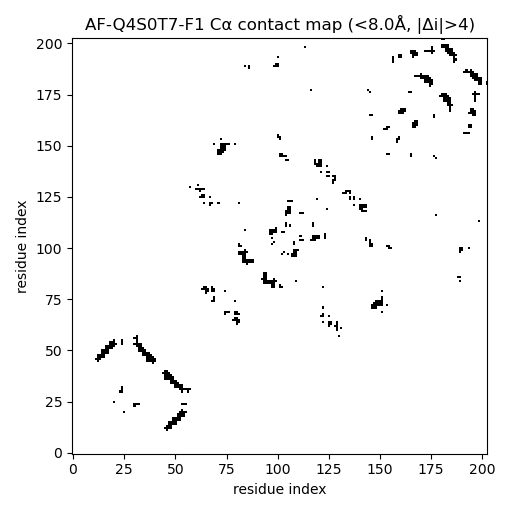ATOM 922 O O . ALA A 1 126 ? -3.789 -5.946 -10.003 1.00 82.31 126 ALA A O 1
ATOM 923 N N . ALA A 1 127 ? -3.551 -5.177 -7.920 1.00 77.62 127 ALA A N 1
ATOM 924 C CA . ALA A 1 127 ? -3.085 -3.861 -8.350 1.00 77.62 127 ALA A CA 1
ATOM 925 C C . ALA A 1 127 ? -1.785 -3.941 -9.172 1.00 77.62 127 ALA A C 1
ATOM 927 O O . ALA A 1 127 ? -1.649 -3.233 -10.165 1.00 77.6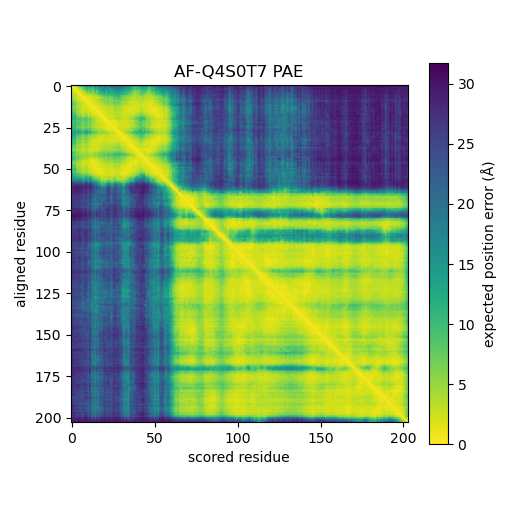2 127 ALA A O 1
ATOM 928 N N . LEU A 1 128 ? -0.850 -4.833 -8.810 1.00 76.94 128 LEU A N 1
ATOM 929 C CA . LEU A 1 128 ? 0.357 -5.099 -9.603 1.00 76.94 128 LEU A CA 1
ATOM 930 C C . LEU A 1 128 ? 0.022 -5.726 -10.964 1.00 76.94 128 LEU A C 1
ATOM 932 O O . LEU A 1 128 ? 0.614 -5.336 -11.970 1.00 76.94 128 LEU A O 1
ATOM 936 N N . GLN A 1 129 ? -0.936 -6.652 -11.021 1.00 72.31 129 GLN A N 1
ATOM 937 C CA . GLN A 1 129 ? -1.422 -7.241 -12.273 1.00 72.31 129 GLN A CA 1
ATOM 938 C C . GLN A 1 129 ? -2.074 -6.189 -13.187 1.00 72.31 129 GLN A C 1
ATOM 940 O O . GLN A 1 129 ? -1.777 -6.168 -14.383 1.00 72.31 129 GLN A O 1
ATOM 945 N N . ASP A 1 130 ? -2.901 -5.298 -12.626 1.00 64.88 130 ASP A N 1
ATOM 946 C CA . ASP A 1 130 ? -3.603 -4.211 -13.329 1.00 64.88 130 ASP A CA 1
ATOM 947 C C . ASP A 1 130 ? -2.631 -3.214 -13.981 1.00 64.88 130 ASP A C 1
ATOM 949 O O . ASP A 1 130 ? -2.970 -2.567 -14.971 1.00 64.88 130 ASP A O 1
ATOM 953 N N . THR A 1 131 ? -1.396 -3.097 -13.473 1.00 62.56 131 THR A N 1
ATOM 954 C CA . THR A 1 131 ? -0.367 -2.264 -14.126 1.00 62.56 131 THR A CA 1
ATOM 955 C C . THR A 1 131 ? 0.015 -2.772 -15.519 1.00 62.56 131 THR A C 1
ATOM 957 O O . THR A 1 131 ? 0.599 -2.031 -16.312 1.00 62.56 131 THR A O 1
ATOM 960 N N . GLY A 1 132 ? -0.260 -4.049 -15.804 1.00 56.03 132 GLY A N 1
ATOM 961 C CA . GLY A 1 132 ? 0.160 -4.742 -17.017 1.00 56.03 132 GLY A CA 1
ATOM 962 C C . GLY A 1 132 ? 1.644 -5.125 -17.049 1.00 56.03 132 GLY A C 1
ATOM 963 O O . GLY A 1 132 ? 2.095 -5.679 -18.049 1.00 56.03 132 GLY A O 1
ATOM 964 N N . TRP A 1 133 ? 2.424 -4.849 -15.995 1.00 47.56 133 TRP A N 1
ATOM 965 C CA . TRP A 1 133 ? 3.867 -5.155 -15.957 1.00 47.56 133 TRP A CA 1
ATOM 966 C C . TRP A 1 133 ? 4.186 -6.562 -15.470 1.00 47.56 133 TRP A C 1
ATOM 968 O O . TRP A 1 133 ? 5.264 -7.083 -15.754 1.00 47.56 133 TRP A O 1
ATOM 978 N N . TYR A 1 134 ? 3.268 -7.166 -14.721 1.00 55.72 134 TYR A N 1
ATOM 979 C CA . TYR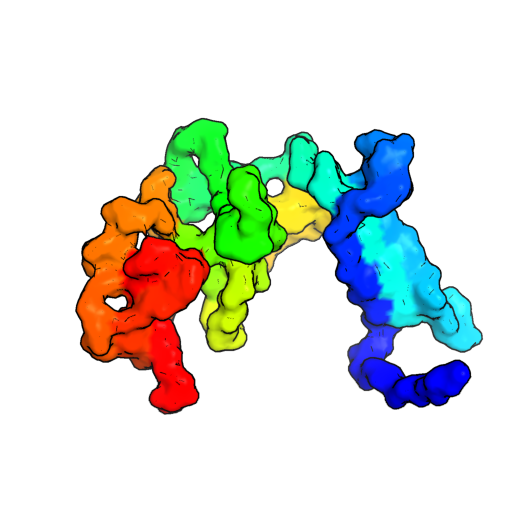 A 1 134 ? 3.487 -8.436 -14.049 1.00 55.72 134 TYR A CA 1
ATOM 980 C C . TYR A 1 134 ? 2.416 -9.438 -14.459 1.00 55.72 134 TYR A C 1
ATOM 982 O O . TYR A 1 134 ? 1.242 -9.095 -14.570 1.00 55.72 134 TYR A O 1
ATOM 990 N N . ALA A 1 135 ? 2.830 -10.688 -14.657 1.00 72.25 135 ALA A N 1
ATOM 991 C CA . ALA A 1 135 ? 1.935 -11.833 -14.599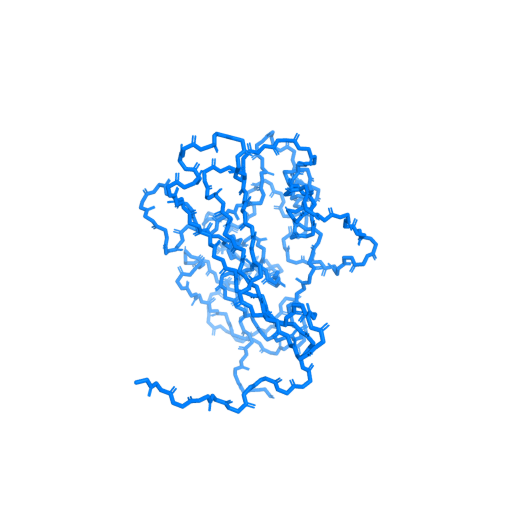 1.00 72.25 135 ALA A CA 1
ATOM 992 C C . ALA A 1 135 ? 1.983 -12.360 -13.164 1.00 72.25 135 ALA A C 1
ATOM 994 O O . ALA A 1 135 ? 2.986 -12.922 -12.723 1.00 72.25 135 ALA A O 1
ATOM 995 N N . VAL A 1 136 ? 0.928 -12.089 -12.416 1.00 76.75 136 VAL A N 1
ATOM 996 C CA . VAL A 1 136 ? 0.829 -12.339 -10.989 1.00 76.75 136 VAL A CA 1
ATOM 997 C C . VAL A 1 136 ? 0.192 -13.697 -10.753 1.00 76.75 136 VAL A C 1
ATOM 999 O O . VAL A 1 136 ? -0.915 -13.983 -11.206 1.00 76.75 136 VAL A O 1
ATOM 1002 N N . ASP A 1 137 ? 0.888 -14.528 -9.987 1.00 80.00 137 ASP A N 1
ATOM 1003 C CA . ASP A 1 137 ? 0.350 -15.786 -9.488 1.00 80.00 137 ASP A CA 1
ATOM 1004 C C . ASP A 1 137 ? -0.401 -15.543 -8.170 1.00 80.00 137 ASP A C 1
ATOM 1006 O O . ASP A 1 137 ? 0.187 -15.528 -7.086 1.00 80.00 137 ASP A O 1
ATOM 1010 N N . LEU A 1 138 ? -1.722 -15.357 -8.260 1.00 80.81 138 LEU A N 1
ATOM 1011 C CA . LEU A 1 138 ? -2.584 -15.153 -7.090 1.00 80.81 138 LEU A CA 1
ATOM 1012 C C . LEU A 1 138 ? -2.613 -16.361 -6.137 1.00 80.81 138 LEU A C 1
ATOM 1014 O O . LEU A 1 138 ? -3.000 -16.192 -4.984 1.00 80.81 138 LEU A O 1
ATOM 1018 N N . SER A 1 139 ? -2.161 -17.554 -6.549 1.00 82.75 139 SER A N 1
ATOM 1019 C CA . SER A 1 139 ? -2.039 -18.700 -5.630 1.00 82.75 139 SER A CA 1
ATOM 1020 C C . SER A 1 139 ? -0.957 -18.496 -4.563 1.00 82.75 139 SER A C 1
ATOM 1022 O O . SER A 1 139 ? -0.957 -19.170 -3.533 1.00 82.75 139 SER A O 1
ATOM 1024 N N . ARG A 1 140 ? -0.039 -17.547 -4.790 1.00 84.38 140 ARG A N 1
ATOM 1025 C CA . ARG A 1 140 ? 1.002 -17.139 -3.839 1.00 84.38 140 ARG A CA 1
ATOM 1026 C C . ARG A 1 140 ? 0.572 -15.988 -2.936 1.00 84.38 140 ARG A C 1
ATOM 1028 O O . ARG A 1 140 ? 1.346 -15.602 -2.061 1.00 84.38 140 ARG A O 1
ATOM 1035 N N . ALA A 1 141 ? -0.628 -15.443 -3.139 1.00 88.06 141 ALA A N 1
ATOM 1036 C CA . ALA A 1 141 ? -1.150 -14.373 -2.308 1.00 88.06 141 ALA A CA 1
ATOM 1037 C C . ALA A 1 141 ? -1.272 -14.837 -0.853 1.00 88.06 141 ALA A C 1
ATOM 1039 O O . ALA A 1 141 ? -1.783 -15.920 -0.562 1.00 88.06 141 ALA A O 1
ATOM 1040 N N . GLN A 1 142 ? -0.817 -14.001 0.073 1.00 90.75 142 GLN A N 1
ATOM 1041 C CA . GLN A 1 142 ? -1.000 -14.252 1.494 1.00 90.75 142 GLN A CA 1
ATOM 1042 C C . GLN A 1 142 ? -2.392 -13.788 1.920 1.00 90.75 142 GLN A C 1
ATOM 1044 O O . GLN A 1 142 ? -2.876 -12.756 1.466 1.00 90.75 142 GLN A O 1
ATOM 1049 N N . SER A 1 143 ? -3.037 -14.535 2.817 1.00 91.06 143 SER A N 1
ATOM 1050 C CA . SER A 1 143 ? -4.363 -14.164 3.313 1.00 91.06 143 SER A CA 1
ATOM 1051 C C . SER A 1 143 ? -4.308 -12.849 4.093 1.00 91.06 143 SER A C 1
ATOM 1053 O O . SER A 1 143 ? -3.535 -12.714 5.048 1.00 91.06 143 SER A O 1
ATOM 1055 N N . LEU A 1 144 ? -5.153 -11.901 3.695 1.00 92.50 144 LEU A N 1
ATOM 1056 C CA . LEU A 1 144 ? -5.438 -10.693 4.452 1.00 92.50 144 LEU A CA 1
ATOM 1057 C C . LEU A 1 144 ? -6.720 -10.942 5.245 1.00 92.50 144 LEU A C 1
ATOM 1059 O O . LEU A 1 144 ? -7.772 -11.169 4.663 1.00 92.50 144 LEU A O 1
ATOM 1063 N N . VAL A 1 145 ? -6.637 -10.943 6.574 1.00 94.06 145 VAL A N 1
ATOM 1064 C CA . VAL A 1 145 ? -7.816 -11.149 7.439 1.00 94.06 145 VAL A CA 1
ATOM 1065 C C . VAL A 1 145 ? -8.543 -9.830 7.697 1.00 94.06 145 VAL A C 1
ATOM 1067 O O . VAL A 1 145 ? -9.759 -9.808 7.876 1.00 94.06 145 VAL A O 1
ATOM 1070 N N . TRP A 1 146 ? -7.801 -8.722 7.708 1.00 94.69 146 TRP A N 1
ATOM 1071 C CA . TRP A 1 146 ? -8.328 -7.396 8.001 1.00 94.69 146 TRP A CA 1
ATOM 1072 C C . TRP A 1 146 ? -9.452 -7.000 7.039 1.00 94.69 146 TRP A C 1
ATOM 1074 O O . TRP A 1 146 ? -9.265 -7.019 5.824 1.00 94.69 146 TRP A O 1
ATOM 1084 N N . GLY A 1 147 ? -10.617 -6.643 7.580 1.00 92.31 147 GLY A N 1
ATOM 1085 C CA . GLY A 1 147 ? -11.762 -6.171 6.798 1.00 92.31 147 GLY A CA 1
ATOM 1086 C C . GLY A 1 147 ? -12.467 -7.224 5.947 1.00 92.31 147 GLY A C 1
ATOM 1087 O O . GLY A 1 147 ? -13.434 -6.883 5.266 1.00 92.31 147 GLY A O 1
ATOM 1088 N N . ALA A 1 148 ? -12.035 -8.489 5.992 1.00 92.81 148 ALA A N 1
ATOM 1089 C CA . ALA A 1 148 ? -12.659 -9.558 5.223 1.00 92.81 148 ALA A CA 1
ATOM 1090 C C . ALA A 1 148 ? -14.158 -9.661 5.562 1.00 92.81 148 ALA A C 1
ATOM 1092 O O . ALA A 1 148 ? -14.532 -9.850 6.721 1.00 92.81 148 ALA A O 1
ATOM 1093 N N . GLY A 1 149 ? -15.019 -9.501 4.554 1.00 90.00 149 GLY A N 1
ATOM 1094 C CA . GLY A 1 149 ? -16.475 -9.492 4.734 1.00 90.00 149 GLY A CA 1
ATOM 1095 C C . GLY A 1 149 ? -17.053 -8.265 5.456 1.00 90.00 149 GLY A C 1
ATOM 1096 O O . GLY A 1 149 ? -18.198 -8.310 5.901 1.00 90.00 149 GLY A O 1
ATOM 1097 N N . GLY A 1 150 ? -16.289 -7.176 5.597 1.00 89.12 150 GLY A N 1
ATOM 1098 C CA . GLY A 1 150 ? -16.704 -5.962 6.314 1.00 89.12 150 GLY A CA 1
ATOM 1099 C C . GLY A 1 150 ? -17.799 -5.128 5.629 1.00 89.12 150 GLY A C 1
ATOM 1100 O O . GLY A 1 150 ? -18.346 -4.210 6.243 1.00 89.12 150 GLY A O 1
ATOM 1101 N N . GLY A 1 151 ? -18.135 -5.437 4.378 1.00 88.12 151 GLY A N 1
ATOM 1102 C CA . GLY A 1 151 ? -19.148 -4.760 3.576 1.00 88.12 151 GLY A CA 1
ATOM 1103 C C . GLY A 1 151 ? -18.701 -3.407 3.015 1.00 88.12 151 GLY A C 1
ATOM 1104 O O . GLY A 1 151 ? -17.578 -2.945 3.213 1.00 88.12 151 GLY A O 1
ATOM 1105 N N . ASN A 1 152 ? -19.617 -2.744 2.304 1.00 83.06 152 ASN A N 1
ATOM 1106 C CA . ASN A 1 152 ? -19.338 -1.531 1.520 1.00 83.06 152 ASN A CA 1
ATOM 1107 C C . ASN A 1 152 ? -18.823 -0.340 2.344 1.00 83.06 152 ASN A C 1
ATOM 1109 O O . ASN A 1 152 ? -18.203 0.560 1.789 1.00 83.06 152 ASN A O 1
ATOM 1113 N N . SER A 1 153 ? -19.134 -0.296 3.640 1.00 86.38 153 SER A N 1
ATOM 1114 C CA . SER A 1 153 ? -18.828 0.835 4.519 1.00 86.38 153 SER A CA 1
ATOM 1115 C C . SER A 1 153 ? -17.647 0.581 5.455 1.00 86.38 153 SER A C 1
ATOM 1117 O O . SER A 1 153 ? -17.351 1.450 6.276 1.00 86.38 153 SER A O 1
ATOM 1119 N N . PHE A 1 154 ? -16.996 -0.584 5.366 1.00 91.12 154 PHE A N 1
ATOM 1120 C CA . PHE A 1 154 ? -15.871 -0.938 6.228 1.00 91.12 154 PHE A CA 1
ATOM 1121 C C . PHE A 1 154 ? -14.758 0.116 6.166 1.00 91.12 154 PHE A C 1
ATOM 1123 O O . PHE A 1 154 ? -14.393 0.582 5.090 1.00 91.12 154 PHE A O 1
ATOM 1130 N N . GLY A 1 155 ? -14.227 0.497 7.328 1.00 88.75 155 GLY A N 1
ATOM 1131 C CA . GLY A 1 155 ? -13.146 1.479 7.439 1.00 88.75 155 GLY A CA 1
ATOM 1132 C C . GLY A 1 155 ? -13.574 2.940 7.281 1.00 88.75 155 GLY A C 1
ATOM 1133 O O . GLY A 1 155 ? -12.746 3.823 7.467 1.00 88.75 155 GLY A O 1
ATOM 1134 N N . SER A 1 156 ? -14.851 3.235 7.016 1.00 88.88 156 SER A N 1
ATOM 1135 C CA . SER A 1 156 ? -15.340 4.619 7.067 1.00 88.88 156 SER A CA 1
ATOM 1136 C C . SER A 1 156 ? -15.364 5.154 8.513 1.00 88.88 156 SER A C 1
ATOM 1138 O O . SER A 1 156 ? -15.642 4.373 9.435 1.00 88.88 156 SER A O 1
ATOM 1140 N N . PRO A 1 157 ? -15.169 6.473 8.747 1.00 86.75 157 PRO A N 1
ATOM 1141 C CA . PRO A 1 157 ? -15.138 7.050 10.097 1.00 86.75 157 PRO A CA 1
ATOM 1142 C C . PRO A 1 157 ? -16.384 6.758 10.930 1.00 86.75 157 PRO A C 1
ATOM 1144 O O . PRO A 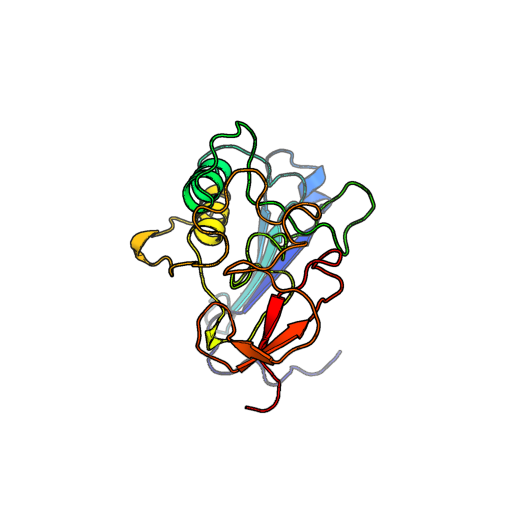1 157 ? -16.314 6.682 12.153 1.00 86.75 157 PRO A O 1
ATOM 1147 N N . SER A 1 158 ? -17.539 6.595 10.281 1.00 87.00 158 SER A N 1
ATOM 1148 C CA . SER A 1 158 ? -18.808 6.297 10.945 1.00 87.00 158 SER A CA 1
ATOM 1149 C C . SER A 1 158 ? -18.922 4.840 11.402 1.00 87.00 158 SER A C 1
ATOM 1151 O O . SER A 1 158 ? -19.676 4.556 12.329 1.00 87.00 158 SER A O 1
ATOM 1153 N N . THR A 1 159 ? -18.174 3.916 10.794 1.00 86.44 159 THR A N 1
ATOM 1154 C CA . THR A 1 159 ? -18.265 2.470 11.084 1.00 86.44 159 THR A CA 1
ATOM 1155 C C . THR A 1 159 ? -17.226 1.958 12.072 1.00 86.44 159 THR A C 1
ATOM 1157 O O . THR A 1 159 ? -17.383 0.865 12.609 1.00 86.44 159 THR A O 1
ATOM 1160 N N . CYS A 1 160 ? -16.188 2.743 12.356 1.00 90.62 160 CYS A N 1
ATOM 1161 C CA . CYS A 1 160 ? -15.091 2.349 13.239 1.00 90.62 160 CYS A CA 1
ATOM 1162 C C . CYS A 1 160 ? -15.232 2.855 14.687 1.00 90.62 160 CYS A C 1
ATOM 1164 O O . CYS A 1 160 ? -14.297 2.743 15.475 1.00 90.62 160 CYS A O 1
ATOM 1166 N N . GLN A 1 161 ? -16.385 3.432 15.043 1.00 88.12 161 GLN A N 1
ATOM 1167 C CA . GLN A 1 161 ? -16.631 4.016 16.371 1.00 88.12 161 GLN A CA 1
ATOM 1168 C C . GLN A 1 161 ? -17.006 2.978 17.440 1.00 88.12 161 GLN A C 1
ATOM 1170 O O . GLN A 1 161 ? -17.088 3.313 18.619 1.00 88.12 161 GLN A O 1
ATOM 1175 N N . GLY A 1 162 ? -17.282 1.735 17.039 1.00 87.56 162 GLY A N 1
ATOM 1176 C CA . GLY A 1 162 ? -17.660 0.638 17.929 1.00 87.56 162 GLY A CA 1
ATOM 1177 C C . GLY A 1 162 ? -16.598 -0.457 17.999 1.00 87.56 162 GLY A C 1
ATOM 1178 O O . GLY A 1 162 ? -15.752 -0.588 17.115 1.00 87.56 162 GLY A O 1
ATOM 1179 N N . ASN A 1 163 ? -16.680 -1.288 19.041 1.00 89.62 163 ASN A N 1
ATOM 1180 C CA . ASN A 1 163 ? -15.866 -2.498 19.126 1.00 89.62 163 ASN A CA 1
ATOM 1181 C C . ASN A 1 163 ? -16.288 -3.501 18.046 1.00 89.62 163 ASN A C 1
ATOM 1183 O O . ASN A 1 163 ? -17.468 -3.814 17.891 1.00 89.62 163 ASN A O 1
ATOM 1187 N N . SER A 1 164 ? -15.305 -4.041 17.341 1.00 91.31 164 SER A N 1
ATOM 1188 C CA . SER A 1 164 ? -15.441 -5.119 16.366 1.00 91.31 164 SER A CA 1
ATOM 1189 C C . SER A 1 164 ? -14.175 -5.988 16.413 1.00 91.31 164 SER A C 1
ATOM 1191 O O . SER A 1 164 ? -13.244 -5.669 17.153 1.00 91.31 164 SER A O 1
ATOM 1193 N N . PRO A 1 165 ? -14.081 -7.075 15.630 1.00 90.25 165 PRO A N 1
ATOM 1194 C CA . PRO A 1 165 ? -12.824 -7.817 15.507 1.00 90.25 165 PRO A CA 1
ATOM 1195 C C . PRO A 1 165 ? -11.643 -6.983 14.972 1.00 90.25 165 PRO A C 1
ATOM 1197 O O . PRO A 1 165 ? -10.495 -7.383 15.140 1.00 90.25 165 PRO A O 1
ATOM 1200 N N . PHE A 1 166 ? -11.913 -5.839 14.328 1.00 94.06 166 PHE A N 1
ATOM 1201 C CA . PHE A 1 166 ? -10.904 -4.991 13.681 1.00 94.06 166 PHE A CA 1
ATOM 1202 C C . PHE A 1 166 ? -10.682 -3.663 14.419 1.00 94.06 166 PHE A C 1
ATOM 1204 O O . PHE A 1 166 ? -9.547 -3.227 14.596 1.00 94.06 166 PHE A O 1
ATOM 1211 N N . PHE A 1 167 ? -11.761 -3.041 14.895 1.00 94.56 167 PHE A N 1
ATOM 1212 C CA . PHE A 1 167 ? -11.742 -1.748 15.582 1.00 94.56 167 PHE A CA 1
ATOM 1213 C C . PHE A 1 167 ? -12.022 -1.889 17.073 1.00 94.56 167 PHE A C 1
ATOM 1215 O O . PHE A 1 167 ? -12.769 -2.766 17.505 1.00 94.56 167 PHE A O 1
ATOM 1222 N N . CYS A 1 168 ? -11.455 -0.987 17.861 1.00 94.69 168 CYS A N 1
ATOM 1223 C CA . CYS A 1 168 ? -11.609 -0.968 19.307 1.00 94.69 168 CYS A CA 1
ATOM 1224 C C . CYS A 1 168 ? -12.028 0.418 19.804 1.00 94.69 168 CYS A C 1
ATOM 1226 O O . CYS A 1 168 ? -11.907 1.422 19.110 1.00 94.69 168 CYS A O 1
ATOM 1228 N N . THR A 1 169 ? -12.502 0.480 21.042 1.00 92.62 169 THR A N 1
ATOM 1229 C CA . THR A 1 169 ? -12.854 1.715 21.747 1.00 92.62 169 THR A CA 1
ATOM 1230 C C . THR A 1 169 ? -12.205 1.730 23.129 1.00 92.62 169 THR A C 1
ATOM 1232 O O . THR A 1 169 ? -11.844 0.690 23.683 1.00 92.62 169 THR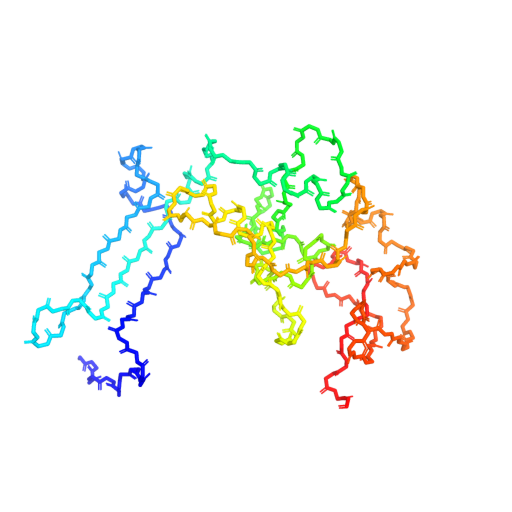 A O 1
ATOM 1235 N N . GLY A 1 170 ? -12.038 2.924 23.702 1.00 87.31 170 GLY A N 1
ATOM 1236 C CA . GLY A 1 170 ? -11.339 3.098 24.977 1.00 87.31 170 GLY A CA 1
ATOM 1237 C C . GLY A 1 170 ? -9.814 3.039 24.839 1.00 87.31 170 GLY A C 1
ATOM 1238 O O . GLY A 1 170 ? -9.267 3.344 23.780 1.00 87.31 170 GLY A O 1
ATOM 1239 N N . SER A 1 171 ? -9.130 2.718 25.937 1.00 80.94 171 SER A N 1
ATOM 1240 C CA . SER A 1 171 ? -7.660 2.711 26.054 1.00 80.94 171 SER A CA 1
ATOM 1241 C C . SER A 1 171 ? -7.119 1.460 26.763 1.00 80.94 171 SER A C 1
ATOM 1243 O O . SER A 1 171 ? -5.987 1.447 27.242 1.00 80.94 171 SER A O 1
ATOM 1245 N N . GLY A 1 172 ? -7.940 0.411 26.870 1.00 83.38 172 GLY A N 1
ATOM 1246 C CA . GLY A 1 172 ? -7.571 -0.835 27.540 1.00 83.38 172 GLY A CA 1
ATOM 1247 C C . GLY A 1 172 ? -6.601 -1.702 26.725 1.00 83.38 172 GLY A C 1
ATOM 1248 O O . GLY A 1 172 ? -6.474 -1.521 25.508 1.00 83.38 172 GLY A O 1
ATOM 1249 N N . PRO A 1 173 ? -5.923 -2.665 27.378 1.00 90.31 173 PRO A N 1
ATOM 1250 C CA . PRO A 1 173 ? -5.164 -3.692 26.681 1.00 90.31 173 PRO A CA 1
ATOM 1251 C C . PRO A 1 173 ? -6.109 -4.641 25.936 1.00 90.31 173 PRO A C 1
ATOM 1253 O O . PRO A 1 173 ? -7.233 -4.891 26.369 1.00 90.31 173 PRO A O 1
ATOM 1256 N N . GLY A 1 174 ? -5.624 -5.215 24.845 1.00 91.44 174 GLY A N 1
ATOM 1257 C CA . GLY A 1 174 ? -6.326 -6.250 24.098 1.00 91.44 174 GLY A CA 1
ATOM 1258 C C . GLY A 1 174 ? -5.364 -7.059 23.247 1.00 91.44 174 GLY A C 1
ATOM 1259 O O . GLY A 1 174 ? -4.152 -7.041 23.470 1.00 91.44 174 GLY A O 1
ATOM 1260 N N . CYS A 1 175 ? -5.907 -7.777 22.275 1.00 91.62 175 CYS A N 1
ATOM 1261 C CA . CYS A 1 175 ? -5.116 -8.548 21.329 1.00 91.62 175 CYS A CA 1
ATOM 1262 C C . CYS A 1 175 ? -5.109 -7.840 19.980 1.00 91.62 175 CYS A C 1
ATOM 1264 O O . CYS A 1 175 ? -6.135 -7.324 19.538 1.00 91.62 175 CYS A O 1
ATOM 1266 N N . HIS A 1 176 ? -3.960 -7.858 19.308 1.00 91.31 176 HIS A N 1
ATOM 1267 C CA . HIS A 1 176 ? -3.900 -7.530 17.888 1.00 91.31 176 HIS A CA 1
ATOM 1268 C C . HIS A 1 176 ? -4.868 -8.438 17.102 1.00 91.31 176 HIS A C 1
ATOM 1270 O O . HIS A 1 176 ? -5.070 -9.586 17.497 1.00 91.31 176 HIS A O 1
ATOM 1276 N N . TYR A 1 177 ? -5.430 -7.979 15.978 1.00 91.56 177 TYR A N 1
ATOM 1277 C CA . TYR A 1 177 ? -6.472 -8.718 15.233 1.00 91.56 177 TYR A CA 1
ATOM 1278 C C . TYR A 1 177 ? -6.018 -10.099 14.711 1.00 91.56 177 TYR A C 1
ATOM 1280 O O . TYR A 1 177 ? -6.833 -10.985 14.473 1.00 91.56 177 TYR A O 1
ATOM 1288 N N . LEU A 1 178 ? -4.704 -10.299 14.554 1.00 90.56 178 LEU A N 1
ATOM 1289 C CA . LEU A 1 178 ? -4.101 -11.598 14.212 1.00 90.56 178 LEU A CA 1
ATOM 1290 C C . LEU A 1 178 ? -3.854 -12.508 15.429 1.00 90.56 178 LEU A C 1
ATOM 1292 O O . LEU A 1 178 ? -3.384 -13.627 15.262 1.00 90.56 178 LEU A O 1
ATOM 1296 N N . HIS A 1 179 ? -4.097 -12.020 16.645 1.00 91.00 179 HIS A N 1
ATOM 1297 C CA . HIS A 1 179 ? -3.787 -12.671 17.923 1.00 91.00 179 HIS A CA 1
ATOM 1298 C C . HIS A 1 179 ? -2.307 -13.041 18.130 1.00 91.00 179 HIS A C 1
ATOM 1300 O O . HIS A 1 179 ? -1.987 -13.865 18.980 1.00 91.00 179 HIS A O 1
ATOM 1306 N N . LEU A 1 180 ? -1.395 -12.414 17.381 1.00 87.25 180 LEU A N 1
ATOM 1307 C CA . LEU A 1 180 ? 0.051 -12.649 17.495 1.00 87.25 180 LEU A CA 1
ATOM 1308 C C . LEU A 1 180 ? 0.717 -11.816 18.597 1.00 87.25 180 LEU A C 1
ATOM 1310 O O . LEU A 1 180 ? 1.785 -12.178 19.077 1.00 87.25 180 LEU A O 1
ATOM 1314 N N . HIS A 1 181 ? 0.088 -10.712 19.006 1.00 88.06 181 HIS A N 1
ATOM 1315 C CA . HIS A 1 181 ? 0.654 -9.773 19.970 1.00 88.06 181 HIS A CA 1
ATOM 1316 C C . HIS A 1 181 ? -0.406 -9.276 20.946 1.00 88.06 181 HIS A C 1
ATOM 1318 O O . HIS A 1 181 ? -1.583 -9.112 20.594 1.00 88.06 181 HIS A O 1
ATOM 1324 N N . LYS A 1 182 ? 0.048 -8.948 22.157 1.00 91.12 182 LYS A N 1
ATOM 1325 C CA . LYS A 1 182 ? -0.677 -8.039 23.039 1.00 91.12 182 LYS A CA 1
ATOM 1326 C C . LYS A 1 182 ? -0.640 -6.644 22.420 1.00 91.12 182 LYS A C 1
ATOM 1328 O O . LYS A 1 182 ? 0.410 -6.188 21.971 1.00 91.12 182 LYS A O 1
ATOM 1333 N N . GLY A 1 183 ? -1.783 -5.978 22.406 1.00 90.69 183 GLY A N 1
ATOM 1334 C CA . GLY A 1 183 ? -1.915 -4.633 21.876 1.00 90.69 183 GLY A CA 1
ATOM 1335 C C . GLY A 1 183 ? -2.582 -3.672 22.847 1.00 90.69 183 GLY A C 1
ATOM 1336 O O . GLY A 1 183 ? -3.171 -4.073 23.855 1.00 90.69 183 GLY A O 1
ATOM 1337 N N . ALA A 1 184 ? -2.502 -2.390 22.519 1.00 92.62 184 ALA A N 1
ATOM 1338 C CA . ALA A 1 184 ? -3.275 -1.331 23.154 1.00 92.62 184 ALA A CA 1
ATOM 1339 C C . ALA A 1 184 ? -4.197 -0.683 22.125 1.00 92.62 184 ALA A C 1
ATOM 1341 O O . ALA A 1 184 ? -3.823 -0.518 20.965 1.00 92.62 184 ALA A O 1
ATOM 1342 N N . CYS A 1 185 ? -5.408 -0.322 22.553 1.00 94.56 185 CYS A N 1
ATOM 1343 C CA . CYS A 1 185 ? -6.349 0.362 21.679 1.00 94.56 185 CYS A CA 1
ATOM 1344 C C . CYS A 1 185 ? -5.878 1.797 21.416 1.00 94.56 185 CYS A C 1
ATOM 1346 O O . CYS A 1 185 ? -5.941 2.651 22.306 1.00 94.56 185 CYS A O 1
ATOM 1348 N N . GLN A 1 186 ? -5.379 2.047 20.210 1.00 92.62 186 GLN A N 1
ATOM 1349 C CA . GLN A 1 186 ? -4.714 3.291 19.833 1.00 92.62 186 GLN A CA 1
ATOM 1350 C C . GLN A 1 186 ? -5.201 3.781 18.467 1.00 92.62 186 GLN A C 1
ATOM 1352 O O . GLN A 1 186 ? -5.778 3.029 17.684 1.00 92.62 186 GLN A O 1
ATOM 1357 N N . THR A 1 187 ? -5.000 5.074 18.218 1.00 92.56 187 THR A N 1
ATOM 1358 C CA . THR A 1 187 ? -5.209 5.727 16.920 1.00 92.56 187 THR A CA 1
ATOM 1359 C C . THR A 1 187 ? -3.887 6.330 16.483 1.00 92.56 187 THR A C 1
ATOM 1361 O O . THR A 1 187 ? -3.079 6.730 17.321 1.00 92.56 187 THR A O 1
ATOM 1364 N N . ASP A 1 188 ? -3.716 6.484 15.181 1.00 90.44 188 ASP A N 1
ATOM 1365 C CA . ASP A 1 188 ? -2.642 7.263 14.585 1.00 90.44 188 ASP A CA 1
ATOM 1366 C C . ASP A 1 188 ? -3.234 8.248 13.552 1.00 90.44 188 ASP A C 1
ATOM 1368 O O . ASP A 1 188 ? -4.455 8.243 13.333 1.00 90.44 188 ASP A O 1
ATOM 1372 N N . PRO A 1 189 ? -2.418 9.136 12.955 1.00 90.88 189 PRO A N 1
ATOM 1373 C CA . PRO A 1 189 ? -2.897 10.120 11.988 1.00 90.88 189 PRO A CA 1
ATOM 1374 C C . PRO A 1 189 ? -3.594 9.544 10.744 1.00 90.88 189 PRO A C 1
ATOM 1376 O O . PRO A 1 189 ? -4.419 10.244 10.163 1.00 90.88 189 PRO A O 1
ATOM 1379 N N . TYR A 1 190 ? -3.290 8.307 10.337 1.00 90.69 190 TYR A N 1
ATOM 1380 C CA . TYR A 1 190 ? -3.850 7.655 9.144 1.00 90.69 190 TYR A CA 1
ATOM 1381 C C . TYR A 1 190 ? -5.205 6.991 9.413 1.00 90.69 190 TYR A C 1
ATOM 1383 O O . TYR A 1 190 ? -5.890 6.550 8.500 1.00 90.69 190 TYR A O 1
ATOM 1391 N N . LEU A 1 191 ? -5.618 6.906 10.679 1.00 92.06 191 LEU A N 1
ATOM 1392 C CA . LEU A 1 191 ? -6.851 6.222 11.058 1.00 92.06 191 LEU A CA 1
ATOM 1393 C C . LEU A 1 191 ? -8.064 7.146 11.168 1.00 92.06 191 LEU A C 1
ATOM 1395 O O . LEU A 1 191 ? -9.141 6.671 11.508 1.00 92.06 191 LEU A O 1
ATOM 1399 N N . GLU A 1 192 ? -7.933 8.449 10.905 1.00 91.50 192 GLU A N 1
ATOM 1400 C CA . GLU A 1 192 ? -9.041 9.420 10.986 1.00 91.5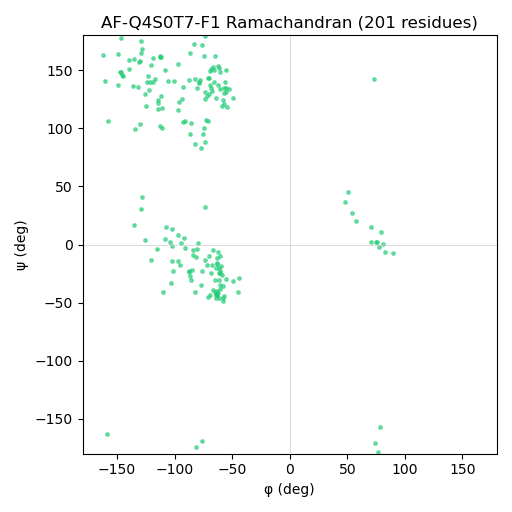0 192 GLU A CA 1
ATOM 1401 C C . GLU A 1 192 ? -9.867 9.317 12.289 1.00 91.50 192 GLU A C 1
ATOM 1403 O O . GLU A 1 192 ? -11.091 9.453 12.304 1.00 91.50 192 GLU A O 1
ATOM 1408 N N . GLY A 1 193 ? -9.192 9.037 13.408 1.00 91.88 193 GLY A N 1
ATOM 1409 C CA . GLY A 1 193 ? -9.820 8.867 14.720 1.00 91.88 193 GLY A CA 1
ATOM 1410 C C . GLY A 1 193 ? -10.405 7.476 14.988 1.00 91.88 193 GLY A C 1
ATOM 1411 O O . GLY A 1 193 ? -10.797 7.208 16.127 1.00 91.88 193 GLY A O 1
ATOM 1412 N N . CYS A 1 194 ? -10.425 6.578 13.998 1.00 94.00 194 CYS A N 1
ATOM 1413 C CA . CYS A 1 194 ? -10.626 5.152 14.227 1.00 94.00 194 CYS A CA 1
ATOM 1414 C C . CYS A 1 194 ? -9.507 4.602 15.113 1.00 94.00 194 CYS A C 1
ATOM 1416 O O . CYS A 1 194 ? -8.362 5.049 15.062 1.00 94.00 194 CYS A O 1
ATOM 1418 N N . ARG A 1 195 ? -9.828 3.594 15.920 1.00 94.31 195 ARG A N 1
ATOM 1419 C CA . ARG A 1 195 ? -8.856 2.961 16.810 1.00 94.31 195 ARG A CA 1
ATOM 1420 C C . ARG A 1 195 ? -8.768 1.473 16.544 1.00 94.31 195 ARG A C 1
ATOM 1422 O O . ARG A 1 195 ? -9.773 0.822 16.263 1.00 94.31 195 ARG A O 1
ATOM 1429 N N . LEU A 1 196 ? -7.563 0.941 16.680 1.00 93.31 196 LEU A N 1
ATOM 1430 C CA . LEU A 1 196 ? -7.263 -0.477 16.539 1.00 93.31 196 LEU A CA 1
ATOM 1431 C C . LEU A 1 196 ? -6.253 -0.914 17.600 1.00 93.31 196 LEU A C 1
ATOM 1433 O O . LEU A 1 196 ? -5.548 -0.092 18.189 1.00 93.31 196 LEU A O 1
ATOM 1437 N N . PHE A 1 197 ? -6.213 -2.213 17.888 1.00 93.38 197 PHE A N 1
ATOM 1438 C CA . PHE A 1 197 ? -5.232 -2.763 18.819 1.00 93.38 197 PHE A CA 1
ATOM 1439 C C . PHE A 1 197 ? -3.862 -2.826 18.145 1.00 93.38 197 PHE A C 1
ATOM 1441 O O . PHE A 1 197 ? -3.561 -3.790 17.443 1.00 93.38 197 PHE A O 1
ATOM 1448 N N . GLN A 1 198 ? -3.040 -1.800 18.363 1.00 89.69 198 GLN A N 1
ATOM 1449 C CA . GLN A 1 198 ? -1.662 -1.744 17.874 1.00 89.69 198 GLN A CA 1
ATOM 1450 C C . GLN A 1 198 ? -0.752 -2.591 18.778 1.00 89.69 198 GLN A C 1
ATOM 1452 O O . GLN A 1 198 ? -0.956 -2.570 19.998 1.00 89.69 198 GLN A O 1
ATOM 1457 N N . PRO A 1 199 ? 0.217 -3.354 18.229 1.00 88.38 199 PRO A N 1
ATOM 1458 C CA . PRO A 1 199 ? 1.168 -4.120 19.033 1.00 88.38 199 PRO A CA 1
ATOM 1459 C C . PRO A 1 199 ? 1.929 -3.217 20.009 1.00 88.38 199 PRO A C 1
ATOM 1461 O O . PRO A 1 199 ? 2.317 -2.105 19.662 1.00 88.38 199 PRO A O 1
ATOM 1464 N N . LEU A 1 200 ? 2.151 -3.692 21.233 1.00 85.00 200 LEU A N 1
ATOM 1465 C CA . LEU A 1 200 ? 3.007 -2.986 22.185 1.00 85.00 200 LEU A CA 1
ATOM 1466 C C . LEU A 1 200 ? 4.478 -3.154 21.775 1.00 85.00 200 LEU A C 1
ATOM 1468 O O . LEU A 1 200 ? 4.921 -4.279 21.567 1.00 85.00 200 LEU A O 1
ATOM 1472 N N . GLU A 1 201 ? 5.248 -2.060 21.730 1.00 70.38 201 GLU A N 1
ATOM 1473 C CA . GLU A 1 201 ? 6.691 -2.058 21.393 1.00 70.38 201 GLU A CA 1
ATOM 1474 C C . GLU A 1 201 ? 7.561 -2.890 22.360 1.00 70.38 201 GLU A C 1
ATOM 1476 O O . GLU A 1 201 ? 8.736 -3.138 22.106 1.00 70.38 201 GLU A O 1
ATOM 1481 N N . THR A 1 202 ? 6.987 -3.332 23.478 1.00 58.00 202 THR A N 1
ATOM 1482 C CA . THR A 1 202 ? 7.617 -4.219 24.458 1.00 58.00 202 THR A CA 1
ATOM 1483 C C . THR A 1 202 ? 6.621 -5.315 24.832 1.00 58.00 202 THR A C 1
ATOM 1485 O O . THR A 1 202 ? 5.684 -5.097 25.606 1.00 58.00 202 THR A O 1
ATOM 1488 N N . GLY A 1 203 ? 6.796 -6.483 24.217 1.00 42.72 203 GLY A N 1
ATOM 1489 C CA . GLY A 1 203 ? 6.100 -7.726 24.543 1.00 42.72 203 GLY A CA 1
ATOM 1490 C C . GLY A 1 203 ? 7.111 -8.798 24.884 1.00 42.72 203 GLY A C 1
ATOM 1491 O O . GLY A 1 203 ? 7.893 -9.137 23.972 1.00 42.72 203 GLY A O 1
#